Protein AF-A0A9W9T8D0-F1 (afdb_monomer_lite)

Organism: NCBI:txid70096

Sequence (308 aa):
MTFNLFRVLGDVSHLASICVLIWAMHRNKSAEGVSLLTQLLYGVVFIFRYLDLLEWRSWDIKHGGFGALWNLSFKFFYLTSSFYLVFIMMKIYPRTRERERAWKFGIYSVIGSLVMAPLMMTITKDWPTHWFLEICWAFSIILESVCVLPQLLLLRQTTVPTVIDSYYLLTLGSYRAFYILNWLVRGFGSEHFWDPIAFIFGIVQTAFYLDFAWVYYSRQRVKLRNGGVVDSEDFSKSWLVNRVVNFRARRTSADEEQNLRDDEEGVDGRPSNNRWGPRGISIAADDTLDHQDQHHDADELESDREAR

InterPro domains:
  IPR000133 ER lumen protein retaining receptor [PF00810] (30-186)
  IPR000133 ER lumen protein retaining receptor [PR00660] (6-25)
  IPR000133 ER lumen protein retaining receptor [PR00660] (137-157)
  IPR000133 ER lumen protein retaining receptor [PR00660] (159-173)
  IPR000133 ER lumen protein retaining receptor [PR00660] (173-191)
  IPR000133 ER lumen protein retaining receptor [PR00660] (202-217)
  IPR000133 ER lumen protein retaining receptor [PTHR10585] (4-224)

Foldseek 3Di:
DDDDPLLVLLLVLLLVLLVLLVVLCVVVVAQFLPALLLLVLLLLLLCLQVPCVVPPVLVCCVVCPPNSVVVVVSSVSSNVSSVVVNCCCVPRHPDDPQDPVLVVQSVCLLVVLLVVLVVVCVVQHDCDPPNVSSSSNLSSLSSLLSSCVSSLVSLLVDLDDGSDDPSSLVSNLSSLVSVVVVQVCCCVHPNVDDDPSNVVSSVSSNLVSVLVVVSVVVSVVQPDPDPDGDDDPVSCPSPVVCCVVVVVVVVVVVVVVVVVVVVVVVDDDDDDDDDDDPDDDDDPPDPDPDDDDDDDDDDDDDDDDDDD

pLDDT: mean 74.81, std 20.25, range [33.09, 96.88]

Radius of gyration: 30.92 Å; chains: 1; bounding box: 85×63×112 Å

Secondary structure (DSSP, 8-state):
----HHHHHHHHHHHHHHHHHHHHHHHHT--TTS-HHHHHHHHHHHHHHTGGGGSGGGG-HHHHHHHHHHHHHHHHHHHHHHHHHHHIIIIIS------HHHHHHHHHHHHHHHHHHHHHHHHHS---TTHHHHHHHHHHHHHHHHTTHHHHHHHHH--SPPS--HHHHHHHHHHHHHHHHHHHHHHHSTT----HHHHHHHHHHHHHHHHHHHHHHHHHTT--TT--PPPGGGGG--HHHHHHHHHHHHHHHHHHHHHHHHHHTTS----------SS-------S--SS-----------------

Structure (mmCIF, N/CA/C/O backbone):
data_AF-A0A9W9T8D0-F1
#
_entry.id   AF-A0A9W9T8D0-F1
#
loop_
_atom_site.group_PDB
_atom_site.id
_atom_site.type_symbol
_atom_site.label_atom_id
_atom_site.label_alt_id
_atom_site.label_comp_id
_atom_site.label_asym_id
_atom_site.label_entity_id
_atom_site.label_seq_id
_atom_site.pdbx_PDB_ins_code
_atom_site.Cartn_x
_atom_site.Cartn_y
_atom_site.Cartn_z
_atom_site.occupancy
_atom_site.B_iso_or_equiv
_atom_site.auth_seq_id
_atom_site.auth_comp_id
_atom_site.auth_asym_id
_atom_site.auth_atom_id
_atom_site.pdbx_PDB_model_num
ATOM 1 N N . MET A 1 1 ? 13.497 5.031 -17.019 1.00 49.50 1 MET A N 1
ATOM 2 C CA . MET A 1 1 ? 12.020 5.001 -16.938 1.00 49.50 1 MET A CA 1
ATOM 3 C C . MET A 1 1 ? 11.513 6.414 -17.104 1.00 49.50 1 MET A C 1
ATOM 5 O O . MET A 1 1 ? 11.922 7.279 -16.337 1.00 49.50 1 MET A O 1
ATOM 9 N N . THR A 1 2 ? 10.671 6.642 -18.100 1.00 59.47 2 THR A N 1
ATOM 10 C CA . THR A 1 2 ? 10.050 7.942 -18.354 1.00 59.47 2 THR A CA 1
ATOM 11 C C . THR A 1 2 ? 9.033 8.229 -17.245 1.00 59.47 2 THR A C 1
ATOM 13 O O . THR A 1 2 ? 8.253 7.350 -16.871 1.00 59.47 2 THR A O 1
ATOM 16 N N . PHE A 1 3 ? 9.074 9.418 -16.642 1.00 69.69 3 PHE A N 1
ATOM 17 C CA . PHE A 1 3 ? 8.079 9.805 -15.643 1.00 69.69 3 PHE A CA 1
ATOM 18 C C . PHE A 1 3 ? 6.748 10.075 -16.330 1.00 69.69 3 PHE A C 1
ATOM 20 O O . PHE A 1 3 ? 6.613 11.041 -17.075 1.00 69.69 3 PHE A O 1
ATOM 27 N N . ASN A 1 4 ? 5.755 9.243 -16.034 1.00 82.12 4 ASN A N 1
ATOM 28 C CA . ASN A 1 4 ? 4.383 9.502 -16.441 1.00 82.12 4 ASN A CA 1
ATOM 29 C C . ASN A 1 4 ? 3.687 10.330 -15.363 1.00 82.12 4 ASN A C 1
ATOM 31 O O . ASN A 1 4 ? 3.811 10.030 -14.173 1.00 82.12 4 ASN A O 1
ATOM 35 N N . LEU A 1 5 ? 2.897 11.321 -15.778 1.00 88.19 5 LEU A N 1
ATOM 36 C CA . LEU A 1 5 ? 2.109 12.157 -14.866 1.00 88.19 5 LEU A CA 1
ATOM 37 C C . LEU A 1 5 ? 1.263 11.307 -13.904 1.00 88.19 5 LEU A C 1
ATOM 39 O O . LEU A 1 5 ? 1.251 11.549 -12.701 1.00 88.19 5 LEU A O 1
ATOM 43 N N . PHE A 1 6 ? 0.623 10.256 -14.423 1.00 89.19 6 PHE A N 1
ATOM 44 C CA . PHE A 1 6 ? -0.191 9.335 -13.630 1.00 89.19 6 PHE A CA 1
ATOM 45 C C . PHE A 1 6 ? 0.616 8.581 -12.570 1.00 89.19 6 PHE A C 1
ATOM 47 O O . PHE A 1 6 ? 0.126 8.373 -11.466 1.00 89.19 6 PHE A O 1
ATOM 54 N N . ARG A 1 7 ? 1.874 8.222 -12.852 1.00 87.31 7 ARG A N 1
ATOM 55 C CA . ARG A 1 7 ? 2.744 7.602 -11.845 1.00 87.31 7 ARG A CA 1
ATOM 56 C C . ARG A 1 7 ? 3.028 8.574 -10.703 1.00 87.31 7 ARG A C 1
ATOM 58 O O . ARG A 1 7 ? 2.869 8.202 -9.549 1.00 87.31 7 ARG A O 1
ATOM 65 N N . VAL A 1 8 ? 3.390 9.816 -11.025 1.00 90.38 8 VAL A N 1
ATOM 66 C CA . VAL A 1 8 ? 3.684 10.848 -10.018 1.00 90.38 8 VAL A CA 1
ATOM 67 C C . VAL A 1 8 ? 2.455 11.124 -9.149 1.00 90.38 8 VAL A C 1
ATOM 69 O O . VAL A 1 8 ? 2.555 11.124 -7.924 1.00 90.38 8 VAL A O 1
ATOM 72 N N . LEU A 1 9 ? 1.282 11.297 -9.765 1.00 92.50 9 LEU A N 1
ATOM 73 C CA . LEU A 1 9 ? 0.027 11.502 -9.038 1.00 92.50 9 LEU A CA 1
ATOM 74 C C . LEU A 1 9 ? -0.342 10.294 -8.171 1.00 92.50 9 LEU A C 1
ATOM 76 O O . LEU A 1 9 ? -0.802 10.470 -7.043 1.00 92.50 9 LEU A O 1
ATOM 80 N N . GLY A 1 10 ? -0.111 9.078 -8.669 1.00 91.81 10 GLY A N 1
ATOM 81 C CA . GLY A 1 10 ? -0.302 7.844 -7.914 1.00 91.81 10 GLY A CA 1
ATOM 82 C C . GLY A 1 10 ? 0.601 7.766 -6.683 1.00 91.81 10 GLY A C 1
ATOM 83 O O . GLY A 1 10 ? 0.105 7.517 -5.585 1.00 91.81 10 GLY A O 1
ATOM 84 N N . ASP A 1 11 ? 1.897 8.038 -6.850 1.00 91.44 11 ASP A N 1
ATOM 85 C CA . ASP A 1 11 ? 2.895 8.027 -5.772 1.00 91.44 11 ASP A CA 1
ATOM 86 C C . ASP A 1 11 ? 2.552 9.044 -4.680 1.00 91.44 11 ASP A C 1
ATOM 88 O O . ASP A 1 11 ? 2.508 8.709 -3.496 1.00 91.44 11 ASP A O 1
ATOM 92 N N . VAL A 1 12 ? 2.243 10.281 -5.076 1.00 94.38 12 VAL A N 1
ATOM 93 C CA . VAL A 1 12 ? 1.877 11.353 -4.142 1.00 94.38 12 VAL A CA 1
ATOM 94 C C . VAL A 1 12 ? 0.560 11.042 -3.431 1.00 94.38 12 VAL A C 1
ATOM 96 O O . VAL A 1 12 ? 0.457 11.265 -2.227 1.00 94.38 12 VAL A O 1
ATOM 99 N N . SER A 1 13 ? -0.433 10.481 -4.130 1.00 94.19 13 SER A N 1
ATOM 100 C CA . SER A 1 13 ? -1.713 10.092 -3.519 1.00 94.19 13 SER A CA 1
ATOM 101 C C . SER A 1 13 ? -1.538 8.976 -2.490 1.00 94.19 13 SER A C 1
ATOM 103 O O . SER A 1 13 ? -2.160 9.006 -1.427 1.00 94.19 13 SER A O 1
ATOM 105 N N . HIS A 1 14 ? -0.660 8.010 -2.768 1.00 93.69 14 HIS A N 1
ATOM 106 C CA . HIS A 1 14 ? -0.382 6.923 -1.837 1.00 93.69 14 HIS A CA 1
ATOM 107 C C . HIS A 1 14 ? 0.348 7.441 -0.590 1.00 93.69 14 HIS A C 1
ATOM 109 O O . HIS A 1 14 ? -0.089 7.165 0.529 1.00 93.69 14 HIS A O 1
ATOM 115 N N . LEU A 1 15 ? 1.372 8.280 -0.763 1.00 95.12 15 LEU A N 1
ATOM 116 C CA . LEU A 1 15 ? 2.038 8.973 0.343 1.00 95.12 15 LEU A CA 1
ATOM 117 C C . LEU A 1 15 ? 1.044 9.793 1.173 1.00 95.12 15 LEU A C 1
ATOM 119 O O . LEU A 1 15 ? 1.038 9.698 2.401 1.00 95.12 15 LEU A O 1
ATOM 123 N N . ALA A 1 16 ? 0.163 10.549 0.515 1.00 94.75 16 ALA A N 1
ATOM 124 C CA . ALA A 1 16 ? -0.859 11.343 1.184 1.00 94.75 16 ALA A CA 1
ATOM 125 C C . ALA A 1 16 ? -1.790 10.469 2.034 1.00 94.75 16 ALA A C 1
ATOM 127 O O . ALA A 1 16 ? -2.075 10.836 3.171 1.00 94.75 16 ALA A O 1
ATOM 128 N N . SER A 1 17 ? -2.198 9.294 1.543 1.00 93.94 17 SER A N 1
ATOM 129 C CA . SER A 1 17 ? -3.047 8.378 2.317 1.00 93.94 17 SER A CA 1
ATOM 130 C C . SER A 1 17 ? -2.382 7.926 3.624 1.00 93.94 17 SER A C 1
ATOM 132 O O . SER A 1 17 ? -3.020 7.912 4.676 1.00 93.94 17 SER A O 1
ATOM 134 N N . ILE A 1 18 ? -1.076 7.652 3.603 1.00 94.50 18 ILE A N 1
ATOM 135 C CA . ILE A 1 18 ? -0.315 7.271 4.800 1.00 94.50 18 ILE A CA 1
ATOM 136 C C . ILE A 1 18 ? -0.206 8.452 5.770 1.00 94.50 18 ILE A C 1
ATOM 138 O O . ILE A 1 18 ? -0.447 8.294 6.968 1.00 94.50 18 ILE A O 1
ATOM 142 N N . CYS A 1 19 ? 0.094 9.648 5.261 1.00 95.38 19 CYS A N 1
ATOM 143 C CA . CYS A 1 19 ? 0.144 10.867 6.068 1.00 95.38 19 CYS A CA 1
ATOM 144 C C . CYS A 1 19 ? -1.200 11.166 6.744 1.00 95.38 19 CYS A C 1
ATOM 146 O O . CYS A 1 19 ? -1.228 11.457 7.940 1.00 95.38 19 CYS A O 1
ATOM 148 N N . VAL A 1 20 ? -2.310 11.062 6.004 1.00 94.69 20 VAL A N 1
ATOM 149 C CA . VAL A 1 20 ? -3.667 11.271 6.530 1.00 94.69 20 VAL A CA 1
ATOM 150 C C . VAL A 1 20 ? -3.978 10.254 7.622 1.00 94.69 20 VAL A C 1
ATOM 152 O O . VAL A 1 20 ? -4.464 10.642 8.680 1.00 94.69 20 VAL A O 1
ATOM 155 N N . LEU A 1 21 ? -3.633 8.979 7.426 1.00 93.06 21 LEU A N 1
ATOM 156 C CA . LEU A 1 21 ? -3.854 7.938 8.430 1.00 93.06 21 LEU A CA 1
ATOM 157 C C . LEU A 1 21 ? -3.073 8.206 9.727 1.00 93.06 21 LEU A C 1
ATOM 159 O O . LEU A 1 21 ? -3.636 8.129 10.822 1.00 93.06 21 LEU A O 1
ATOM 163 N N . ILE A 1 22 ? -1.788 8.557 9.615 1.00 94.44 22 ILE A N 1
ATOM 164 C CA . ILE A 1 22 ? -0.943 8.916 10.765 1.00 94.44 22 ILE A CA 1
ATOM 165 C C . ILE A 1 22 ? -1.525 10.130 11.495 1.00 94.44 22 ILE A C 1
ATOM 167 O O . ILE A 1 22 ? -1.673 10.119 12.721 1.00 94.44 22 ILE A O 1
ATOM 171 N N . TRP A 1 23 ? -1.870 11.176 10.746 1.00 94.38 23 TRP A N 1
ATOM 172 C CA . TRP A 1 23 ? -2.450 12.392 11.298 1.00 94.38 23 TRP A CA 1
ATOM 173 C C . TRP A 1 23 ? -3.788 12.118 11.993 1.00 94.38 23 TRP A C 1
ATOM 175 O O . TRP A 1 23 ? -3.999 12.597 13.106 1.00 94.38 23 TRP A O 1
ATOM 185 N N . ALA A 1 24 ? -4.658 11.302 11.395 1.00 90.75 24 ALA A N 1
ATOM 186 C CA . ALA A 1 24 ? -5.948 10.932 11.963 1.00 90.75 24 ALA A CA 1
ATOM 187 C C . ALA A 1 24 ? -5.784 10.186 13.294 1.00 90.75 24 ALA A C 1
ATOM 189 O O . ALA A 1 24 ? -6.495 10.491 14.253 1.00 90.75 24 ALA A O 1
ATOM 190 N N . MET A 1 25 ? -4.816 9.271 13.404 1.00 92.12 25 MET A N 1
ATOM 191 C CA . MET A 1 25 ? -4.529 8.586 14.671 1.00 92.12 25 MET A CA 1
ATOM 192 C C . MET A 1 25 ? -4.019 9.538 15.753 1.00 92.12 25 MET A C 1
ATOM 194 O O . MET A 1 25 ? -4.475 9.479 16.895 1.00 92.12 25 MET A O 1
ATOM 198 N N . HIS A 1 26 ? -3.122 10.464 15.407 1.00 93.56 26 HIS A N 1
ATOM 199 C CA . HIS A 1 26 ? -2.620 11.452 16.368 1.00 93.56 26 HIS A CA 1
ATOM 200 C C . HIS A 1 26 ? -3.665 12.473 16.792 1.00 93.56 26 HIS A C 1
ATOM 202 O O . HIS A 1 26 ? -3.682 12.867 17.960 1.00 93.56 26 HIS A O 1
ATOM 208 N N . ARG A 1 27 ? -4.531 12.893 15.868 1.00 92.06 27 ARG A N 1
ATOM 209 C CA . ARG A 1 27 ? -5.613 13.840 16.142 1.00 92.06 27 ARG A CA 1
ATOM 210 C C . ARG A 1 27 ? -6.689 13.221 17.027 1.00 92.06 27 ARG A C 1
ATOM 212 O O . ARG A 1 27 ? -7.143 13.876 17.956 1.00 92.06 27 ARG A O 1
ATOM 219 N N . ASN A 1 28 ? -7.060 11.970 16.765 1.00 88.06 28 ASN A N 1
ATOM 220 C CA . ASN A 1 28 ? -8.080 11.258 17.537 1.00 88.06 28 ASN A CA 1
ATOM 221 C C . ASN A 1 28 ? -7.525 10.570 18.795 1.00 88.06 28 ASN A C 1
ATOM 223 O O . ASN A 1 28 ? -8.305 10.019 19.567 1.00 88.06 28 ASN A O 1
ATOM 227 N N . LYS A 1 29 ? -6.196 10.572 18.994 1.00 89.62 29 LYS A N 1
ATOM 228 C CA . LYS A 1 29 ? -5.501 9.872 20.092 1.00 89.62 29 LYS A CA 1
ATOM 229 C C . LYS A 1 29 ? -5.927 8.404 20.227 1.00 89.62 29 LYS A C 1
ATOM 231 O O . LYS A 1 29 ? -6.037 7.872 21.328 1.00 89.62 29 LYS A O 1
ATOM 236 N N . SER A 1 30 ? -6.201 7.760 19.095 1.00 85.88 30 SER A N 1
ATOM 237 C CA . SER A 1 30 ? -6.739 6.405 19.036 1.00 85.88 30 SER A CA 1
ATOM 238 C C . SER A 1 30 ? -6.354 5.735 17.722 1.00 85.88 30 SER A C 1
ATOM 240 O O . SER A 1 30 ? -6.308 6.383 16.677 1.00 85.88 30 SER A O 1
ATOM 242 N N . ALA A 1 31 ? -6.114 4.427 17.780 1.00 87.00 31 ALA A N 1
ATOM 243 C CA . ALA A 1 31 ? -5.958 3.553 16.617 1.00 87.00 31 ALA A CA 1
ATOM 244 C C . ALA A 1 31 ? -7.221 2.701 16.356 1.00 87.00 31 ALA A C 1
ATOM 246 O O . ALA A 1 31 ? -7.186 1.711 15.627 1.00 87.00 31 ALA A O 1
ATOM 247 N N . GLU A 1 32 ? -8.352 3.050 16.977 1.00 84.69 32 GLU A N 1
ATOM 248 C CA . GLU A 1 32 ? -9.593 2.285 16.872 1.00 84.69 32 GLU A CA 1
ATOM 249 C C . GLU A 1 32 ? -10.134 2.242 15.437 1.00 84.69 32 GLU A C 1
ATOM 251 O O . GLU A 1 32 ? -10.248 3.255 14.741 1.00 84.69 32 GLU A O 1
ATOM 256 N N . GLY A 1 33 ? -10.483 1.038 14.986 1.00 81.94 33 GLY A N 1
ATOM 257 C CA . GLY A 1 33 ? -10.954 0.822 13.623 1.00 81.94 33 GLY A CA 1
ATOM 258 C C . GLY A 1 33 ? -9.850 0.615 12.585 1.00 81.94 33 GLY A C 1
ATOM 259 O O . GLY A 1 33 ? -10.178 0.378 11.425 1.00 81.94 33 GLY A O 1
ATOM 260 N N . VAL A 1 34 ? -8.571 0.667 12.972 1.00 88.94 34 VAL A N 1
ATOM 261 C CA . VAL A 1 34 ? -7.431 0.304 12.117 1.00 88.94 34 VAL A CA 1
ATOM 262 C C . VAL A 1 34 ? -6.885 -1.047 12.576 1.00 88.94 34 VAL A C 1
ATOM 264 O O . VAL A 1 34 ? -6.609 -1.246 13.756 1.00 88.94 34 VAL A O 1
ATOM 267 N N . SER A 1 35 ? -6.737 -1.988 11.649 1.00 90.44 35 SER A N 1
ATOM 268 C CA . SER A 1 35 ? -6.228 -3.328 11.925 1.00 90.44 35 SER A CA 1
ATOM 269 C C . SER A 1 35 ? -4.712 -3.308 12.047 1.00 90.44 35 SER A C 1
ATOM 271 O O . SER A 1 35 ? -4.007 -2.955 11.098 1.00 90.44 35 SER A O 1
ATOM 273 N N . LEU A 1 36 ? -4.209 -3.744 13.204 1.00 91.44 36 LEU A N 1
ATOM 274 C CA . LEU A 1 36 ? -2.771 -3.871 13.448 1.00 91.44 36 LEU A CA 1
ATOM 275 C C . LEU A 1 36 ? -2.166 -4.905 12.500 1.00 91.44 36 LEU A C 1
ATOM 277 O O . LEU A 1 36 ? -1.091 -4.685 11.949 1.00 91.44 36 LEU A O 1
ATOM 281 N N . LEU A 1 37 ? -2.885 -6.005 12.267 1.00 91.44 37 LEU A N 1
ATOM 282 C CA . LEU A 1 37 ? -2.421 -7.070 11.387 1.00 91.44 37 LEU A CA 1
ATOM 283 C C . LEU A 1 37 ? -2.235 -6.573 9.950 1.00 91.44 37 LEU A C 1
ATOM 285 O O . LEU A 1 37 ? -1.240 -6.900 9.316 1.00 91.44 37 LEU A O 1
ATOM 289 N N . THR A 1 38 ? -3.142 -5.726 9.460 1.00 92.44 38 THR A N 1
ATOM 290 C CA . THR A 1 38 ? -2.999 -5.109 8.131 1.00 92.44 38 THR A CA 1
ATOM 291 C C . THR A 1 38 ? -1.746 -4.236 8.051 1.00 92.44 38 THR A C 1
ATOM 293 O O . THR A 1 38 ? -0.997 -4.336 7.083 1.00 92.44 38 THR A O 1
ATOM 296 N N . GLN A 1 39 ? -1.470 -3.426 9.080 1.00 94.62 39 GLN A N 1
ATOM 297 C CA . GLN A 1 39 ? -0.262 -2.589 9.117 1.00 94.62 39 GLN A CA 1
ATOM 298 C C . GLN A 1 39 ? 1.026 -3.419 9.207 1.00 94.62 39 GLN A C 1
ATOM 300 O O . GLN A 1 39 ? 2.011 -3.092 8.548 1.00 94.62 39 GLN A O 1
ATOM 305 N N . LEU A 1 40 ? 1.014 -4.527 9.955 1.00 94.69 40 LEU A N 1
ATOM 306 C CA . LEU A 1 40 ? 2.131 -5.475 9.992 1.00 94.69 40 LEU A CA 1
ATOM 307 C C . LEU A 1 40 ? 2.380 -6.110 8.618 1.00 94.69 40 LEU A C 1
ATOM 309 O O . LEU A 1 40 ? 3.525 -6.162 8.172 1.00 94.69 40 LEU A O 1
ATOM 313 N N . LEU A 1 41 ? 1.324 -6.547 7.924 1.00 95.25 41 LEU A N 1
ATOM 314 C CA . LEU A 1 41 ? 1.439 -7.123 6.583 1.00 95.25 41 LEU A CA 1
ATOM 315 C C . LEU A 1 41 ? 1.970 -6.102 5.566 1.00 95.25 41 LEU A C 1
ATOM 317 O O . LEU A 1 41 ? 2.854 -6.443 4.783 1.00 95.25 41 LEU A O 1
ATOM 321 N N . TYR A 1 42 ? 1.508 -4.846 5.603 1.00 95.31 42 TYR A N 1
ATOM 322 C CA . TYR A 1 42 ? 2.091 -3.778 4.778 1.00 95.31 42 TYR A CA 1
ATOM 323 C C . TYR A 1 42 ? 3.567 -3.518 5.112 1.00 95.31 42 TYR A C 1
ATOM 325 O O . TYR A 1 42 ? 4.363 -3.318 4.196 1.00 95.31 42 TYR A O 1
ATOM 333 N N . GLY A 1 43 ? 3.960 -3.606 6.386 1.00 96.06 43 GLY A N 1
ATOM 334 C CA . GLY A 1 43 ? 5.367 -3.548 6.789 1.00 96.06 43 GLY A CA 1
ATOM 335 C C . GLY A 1 43 ? 6.204 -4.647 6.144 1.00 96.06 43 GLY A C 1
ATOM 336 O O . GLY A 1 43 ? 7.242 -4.360 5.551 1.00 96.06 43 GLY A O 1
ATOM 337 N N . VAL A 1 44 ? 5.716 -5.890 6.167 1.00 96.31 44 VAL A N 1
ATOM 338 C CA . VAL A 1 44 ? 6.360 -7.016 5.471 1.00 96.31 44 VAL A CA 1
ATOM 339 C C . VAL A 1 44 ? 6.451 -6.746 3.968 1.00 96.31 44 VAL A C 1
ATOM 341 O O . VAL A 1 44 ? 7.524 -6.903 3.390 1.00 96.31 44 VAL A O 1
ATOM 344 N N . VAL A 1 45 ? 5.373 -6.276 3.331 1.00 96.75 45 VAL A N 1
ATOM 345 C CA . VAL A 1 45 ? 5.388 -5.914 1.904 1.00 96.75 45 VAL A CA 1
ATOM 346 C C . VAL A 1 45 ? 6.497 -4.913 1.597 1.00 96.75 45 VAL A C 1
ATOM 348 O O . VAL A 1 45 ? 7.279 -5.156 0.682 1.00 96.75 45 VAL A O 1
ATOM 351 N N . PHE A 1 46 ? 6.593 -3.806 2.338 1.00 95.50 46 PHE A N 1
ATOM 352 C CA . PHE A 1 46 ? 7.592 -2.774 2.059 1.00 95.50 46 PHE A CA 1
ATOM 353 C C . PHE A 1 46 ? 9.023 -3.248 2.316 1.00 95.50 46 PHE A C 1
ATOM 355 O O . PHE A 1 46 ? 9.909 -2.894 1.541 1.00 95.50 46 PHE A O 1
ATOM 362 N N . ILE A 1 47 ? 9.249 -4.088 3.332 1.00 95.75 47 ILE A N 1
ATOM 363 C CA . ILE A 1 47 ? 10.558 -4.712 3.569 1.00 95.75 47 ILE A CA 1
ATOM 364 C C . ILE A 1 47 ? 10.981 -5.515 2.338 1.00 95.75 47 ILE A C 1
ATOM 366 O O . ILE A 1 47 ? 12.037 -5.245 1.776 1.00 95.75 47 ILE A O 1
ATOM 370 N N . PHE A 1 48 ? 10.146 -6.457 1.885 1.00 95.31 48 PHE A N 1
ATOM 371 C CA . PHE A 1 48 ? 10.488 -7.340 0.766 1.00 95.31 48 PHE A CA 1
ATOM 372 C C . PHE A 1 48 ? 10.531 -6.616 -0.582 1.00 95.31 48 PHE A C 1
ATOM 374 O O . PHE A 1 48 ? 11.346 -6.953 -1.438 1.00 95.31 48 PHE A O 1
ATOM 381 N N . ARG A 1 49 ? 9.691 -5.595 -0.769 1.00 95.19 49 ARG A N 1
ATOM 382 C CA . ARG A 1 49 ? 9.650 -4.799 -1.999 1.00 95.19 49 ARG A CA 1
ATOM 383 C C . ARG A 1 49 ? 10.888 -3.947 -2.202 1.00 95.19 49 ARG A C 1
ATOM 385 O O . ARG A 1 49 ? 11.281 -3.717 -3.341 1.00 95.19 49 ARG A O 1
ATOM 392 N N . TYR A 1 50 ? 11.449 -3.438 -1.111 1.00 93.38 50 TYR A N 1
ATOM 393 C CA . TYR A 1 50 ? 12.559 -2.494 -1.146 1.00 93.38 50 TYR A CA 1
ATOM 394 C C . TYR A 1 50 ? 13.877 -3.127 -0.694 1.00 93.38 50 TYR A C 1
ATOM 396 O O . TYR A 1 50 ? 14.805 -2.402 -0.351 1.00 93.38 50 TYR A O 1
ATOM 404 N N . LEU A 1 51 ? 13.999 -4.463 -0.734 1.00 91.12 51 LEU A N 1
ATOM 405 C CA . LEU A 1 51 ? 15.285 -5.153 -0.545 1.00 91.12 51 LEU A CA 1
ATOM 406 C C . LEU A 1 51 ? 16.324 -4.741 -1.590 1.00 91.12 51 LEU A C 1
ATOM 408 O O . LEU A 1 51 ? 17.519 -4.809 -1.322 1.00 91.12 51 LEU A O 1
ATOM 412 N N . ASP A 1 52 ? 15.882 -4.253 -2.749 1.00 87.38 52 ASP A N 1
ATOM 413 C CA . ASP A 1 52 ? 16.757 -3.665 -3.759 1.00 87.38 52 ASP A CA 1
ATOM 414 C C . ASP A 1 52 ? 17.497 -2.412 -3.253 1.00 87.38 52 ASP A C 1
ATOM 416 O O . ASP A 1 52 ? 18.529 -2.054 -3.815 1.00 87.38 52 ASP A O 1
ATOM 420 N N . LEU A 1 53 ? 17.059 -1.776 -2.155 1.00 87.88 53 LEU A N 1
ATOM 421 C CA . LEU A 1 53 ? 17.843 -0.756 -1.446 1.00 87.88 53 LEU A CA 1
ATOM 422 C C . LEU A 1 53 ? 19.165 -1.300 -0.897 1.00 87.88 53 LEU A C 1
ATOM 424 O O . LEU A 1 53 ? 20.046 -0.513 -0.589 1.00 87.88 53 LEU A O 1
ATOM 428 N N . LEU A 1 54 ? 19.334 -2.609 -0.737 1.00 85.81 54 LEU A N 1
ATOM 429 C CA . LEU A 1 54 ? 20.617 -3.176 -0.316 1.00 85.81 54 LEU A CA 1
ATOM 430 C C . LEU A 1 54 ? 21.617 -3.243 -1.478 1.00 85.81 54 LEU A C 1
ATOM 432 O O . LEU A 1 54 ? 22.819 -3.357 -1.249 1.00 85.81 54 LEU A O 1
ATOM 436 N N . GLU A 1 55 ? 21.147 -3.134 -2.724 1.00 83.00 55 GLU A N 1
ATOM 437 C CA . GLU A 1 55 ? 22.023 -3.070 -3.886 1.00 83.00 55 GLU A CA 1
ATOM 438 C C . GLU A 1 55 ? 22.602 -1.664 -4.051 1.00 83.00 55 GLU A C 1
ATOM 440 O O . GLU 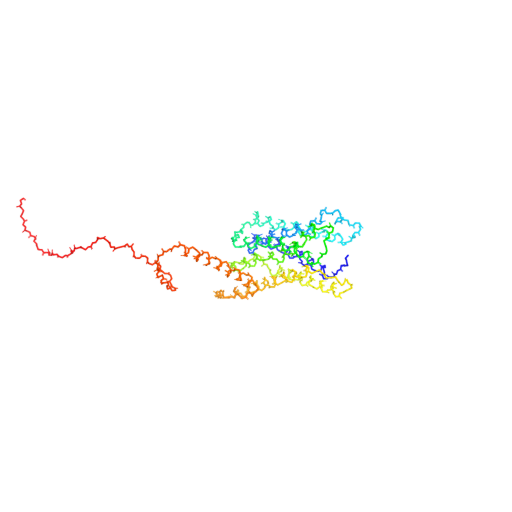A 1 55 ? 21.873 -0.673 -4.117 1.00 83.00 55 GLU A O 1
ATOM 445 N N . TRP A 1 56 ? 23.924 -1.581 -4.226 1.00 76.81 56 TRP A N 1
ATOM 446 C CA . TRP A 1 56 ? 24.636 -0.323 -4.484 1.00 76.81 56 TRP A CA 1
ATOM 447 C C . TRP A 1 56 ? 24.014 0.497 -5.629 1.00 76.81 56 TRP A C 1
ATOM 449 O O . TRP A 1 56 ? 23.918 1.720 -5.546 1.00 76.81 56 TRP A O 1
ATOM 459 N N . ARG A 1 57 ? 23.511 -0.180 -6.672 1.00 74.00 57 ARG A N 1
ATOM 460 C CA . ARG A 1 57 ? 22.881 0.448 -7.845 1.00 74.00 57 ARG A CA 1
ATOM 461 C C . ARG A 1 57 ? 21.656 1.300 -7.495 1.00 74.00 57 ARG A C 1
ATOM 463 O O . ARG A 1 57 ? 21.396 2.288 -8.174 1.00 74.00 57 ARG A O 1
ATOM 470 N N . SER A 1 58 ? 20.921 0.961 -6.438 1.00 76.31 58 SER A N 1
ATOM 471 C CA . SER A 1 58 ? 19.737 1.722 -6.017 1.00 76.31 58 SER A CA 1
ATOM 472 C C . SER A 1 58 ? 20.070 3.106 -5.455 1.00 76.31 58 SER A C 1
ATOM 474 O O . SER A 1 58 ? 19.199 3.974 -5.421 1.00 76.31 58 SER A O 1
ATOM 476 N N . TRP A 1 59 ? 21.321 3.329 -5.046 1.00 79.56 59 TRP A N 1
ATOM 477 C CA . TRP A 1 59 ? 21.809 4.588 -4.473 1.00 79.56 59 TRP A CA 1
ATOM 478 C C . TRP A 1 59 ? 22.526 5.474 -5.487 1.00 79.56 59 TRP A C 1
ATOM 480 O O . TRP A 1 59 ? 23.007 6.556 -5.143 1.00 79.56 59 TRP A O 1
ATOM 490 N N . ASP A 1 60 ? 22.607 5.033 -6.740 1.00 79.62 60 ASP A N 1
ATOM 491 C CA . ASP A 1 60 ? 23.341 5.733 -7.779 1.00 79.62 60 ASP A CA 1
ATOM 492 C C . ASP A 1 60 ? 22.550 6.926 -8.337 1.00 79.62 60 ASP A C 1
ATOM 494 O O . ASP A 1 60 ? 21.933 6.900 -9.405 1.00 79.62 60 ASP A O 1
ATOM 498 N N . ILE A 1 61 ? 22.578 8.015 -7.572 1.00 79.31 61 ILE A N 1
ATOM 499 C CA . ILE A 1 61 ? 21.952 9.288 -7.935 1.00 79.31 61 ILE A CA 1
ATOM 500 C C . ILE A 1 61 ? 22.701 9.947 -9.104 1.00 79.31 61 ILE A C 1
ATOM 502 O O . ILE A 1 61 ? 22.092 10.669 -9.894 1.00 79.31 61 ILE A O 1
ATOM 506 N N . LYS A 1 62 ? 24.009 9.688 -9.250 1.00 74.62 62 LYS A N 1
ATOM 507 C CA . LYS A 1 62 ? 24.841 10.315 -10.287 1.00 74.62 62 LYS A CA 1
ATOM 508 C C . LYS A 1 62 ? 24.441 9.851 -11.682 1.00 74.62 62 LYS A C 1
ATOM 510 O O . LYS A 1 62 ? 24.339 10.683 -12.578 1.00 74.62 62 LYS A O 1
ATOM 515 N N . HIS A 1 63 ? 24.168 8.559 -11.855 1.00 73.19 63 HIS A N 1
ATOM 516 C CA . HIS A 1 63 ? 23.745 8.012 -13.144 1.00 73.19 63 HIS A CA 1
ATOM 517 C C . HIS A 1 63 ? 22.218 8.011 -13.332 1.00 73.19 63 HIS A C 1
ATOM 519 O O . HIS A 1 63 ? 21.742 8.108 -14.462 1.00 73.19 63 HIS A O 1
ATOM 525 N N . GLY A 1 64 ? 21.433 7.950 -12.250 1.00 73.38 64 GLY A N 1
ATOM 526 C CA . GLY A 1 64 ? 19.966 7.924 -12.313 1.00 73.38 64 GLY A CA 1
ATOM 527 C C . GLY A 1 64 ? 19.264 9.292 -12.305 1.00 73.38 64 GLY A C 1
ATOM 528 O O . GLY A 1 64 ? 18.051 9.359 -12.536 1.00 73.38 64 GLY A O 1
ATOM 529 N N . GLY A 1 65 ? 19.989 10.381 -12.034 1.00 83.94 65 GLY A N 1
ATOM 530 C CA . GLY A 1 65 ? 19.459 11.747 -12.009 1.00 83.94 65 GLY A CA 1
ATOM 531 C C . GLY A 1 65 ? 18.315 11.949 -11.003 1.00 83.94 65 GLY A C 1
ATOM 532 O O . GLY 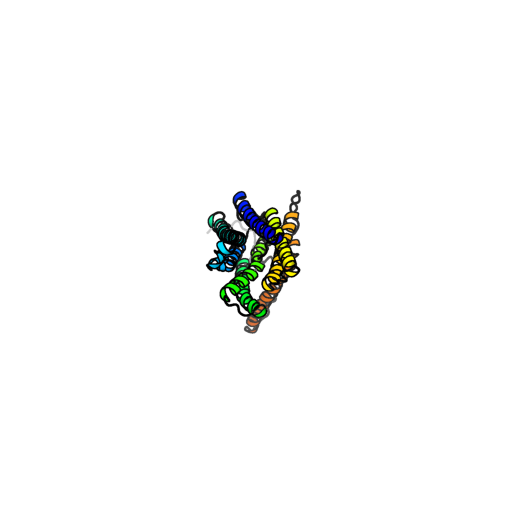A 1 65 ? 18.227 11.272 -9.976 1.00 83.94 65 GLY A O 1
ATOM 533 N N . PHE A 1 66 ? 17.391 12.868 -11.315 1.00 83.06 66 PHE A N 1
ATOM 534 C CA . PHE A 1 66 ? 16.229 13.174 -10.462 1.00 83.06 66 PHE A CA 1
ATOM 535 C C . PHE A 1 66 ? 15.341 11.946 -10.193 1.00 83.06 66 PHE A C 1
ATOM 537 O O . PHE A 1 66 ? 14.724 11.836 -9.134 1.00 83.06 66 PHE A O 1
ATOM 544 N N . GLY A 1 67 ? 15.305 10.987 -11.124 1.00 83.75 67 GLY A N 1
ATOM 545 C CA . GLY A 1 67 ? 14.457 9.810 -10.990 1.00 83.75 67 GLY A CA 1
ATOM 546 C C . GLY A 1 67 ? 14.908 8.820 -9.927 1.00 83.75 67 GLY A C 1
ATOM 547 O O . GLY A 1 67 ? 14.069 8.247 -9.228 1.00 83.75 67 GLY A O 1
ATOM 548 N N . ALA A 1 68 ? 16.219 8.638 -9.774 1.00 84.69 68 ALA A N 1
ATOM 549 C CA . ALA A 1 68 ? 16.765 7.828 -8.692 1.00 84.69 68 ALA A CA 1
ATOM 550 C C . ALA A 1 68 ? 16.477 8.468 -7.330 1.00 84.69 68 ALA A C 1
ATOM 552 O O . ALA A 1 68 ? 15.989 7.778 -6.437 1.00 84.69 68 ALA A O 1
ATOM 553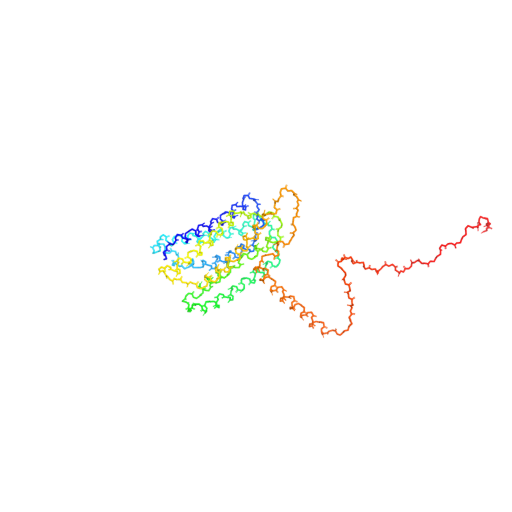 N N . LEU A 1 69 ? 16.676 9.788 -7.202 1.00 87.75 69 LEU A N 1
ATOM 554 C CA . LEU A 1 69 ? 16.386 10.518 -5.966 1.00 87.75 69 LEU A CA 1
ATOM 555 C C . LEU A 1 69 ? 14.909 10.400 -5.568 1.00 87.75 69 LEU A C 1
ATOM 557 O O . LEU A 1 69 ? 14.621 10.050 -4.428 1.00 87.75 69 LEU A O 1
ATOM 561 N N . TRP A 1 70 ? 13.987 10.614 -6.514 1.00 89.50 70 TRP A N 1
ATOM 562 C CA . TRP A 1 70 ? 12.548 10.445 -6.285 1.00 89.50 70 TRP A CA 1
ATOM 563 C C . TRP A 1 70 ? 12.236 9.059 -5.716 1.00 89.50 70 TRP A C 1
ATOM 565 O O . TRP A 1 70 ? 11.693 8.942 -4.620 1.00 89.50 70 TRP A O 1
ATOM 575 N N . ASN A 1 71 ? 12.631 7.991 -6.417 1.00 89.12 71 ASN A N 1
ATOM 576 C CA . ASN A 1 71 ? 12.339 6.630 -5.967 1.00 89.12 71 ASN A CA 1
ATOM 577 C C . ASN A 1 71 ? 12.972 6.332 -4.600 1.00 89.12 71 ASN A C 1
ATOM 579 O O . ASN A 1 71 ? 12.305 5.757 -3.743 1.00 89.12 71 ASN A O 1
ATOM 583 N N . LEU A 1 72 ? 14.221 6.747 -4.376 1.00 91.06 72 LEU A N 1
ATOM 584 C CA . LEU A 1 72 ? 14.923 6.550 -3.109 1.00 91.06 72 LEU A CA 1
ATOM 585 C C . LEU A 1 72 ? 14.165 7.204 -1.943 1.00 91.06 72 LEU A C 1
ATOM 587 O O . LEU A 1 72 ? 13.901 6.547 -0.936 1.00 91.06 72 LEU A O 1
ATOM 591 N N . SER A 1 73 ? 13.747 8.464 -2.098 1.00 92.12 73 SER A N 1
ATOM 592 C CA . SER A 1 73 ? 12.984 9.193 -1.080 1.00 92.12 73 SER A CA 1
ATOM 593 C C . SER A 1 73 ? 11.665 8.501 -0.734 1.00 92.12 73 SER A C 1
ATOM 595 O O . SER A 1 73 ? 11.358 8.330 0.446 1.00 92.12 73 SER A O 1
ATOM 597 N N . PHE A 1 74 ? 10.905 8.050 -1.736 1.00 92.69 74 PHE A N 1
ATOM 598 C CA . PHE A 1 74 ? 9.644 7.342 -1.501 1.00 92.69 74 PHE A CA 1
ATOM 599 C C . PHE A 1 74 ? 9.856 5.994 -0.807 1.00 92.69 74 PHE A C 1
ATOM 601 O O . PHE A 1 74 ? 9.122 5.674 0.125 1.00 92.69 74 PHE A O 1
ATOM 608 N N . LYS A 1 75 ? 10.879 5.221 -1.192 1.00 93.75 75 LYS A N 1
ATOM 609 C CA . LYS A 1 75 ? 11.194 3.946 -0.529 1.00 93.75 75 LYS A CA 1
ATOM 610 C C . LYS A 1 75 ? 11.507 4.142 0.957 1.00 93.75 75 LYS A C 1
ATOM 612 O O . LYS A 1 75 ? 10.944 3.436 1.793 1.00 93.75 75 LYS A O 1
ATOM 617 N N . PHE A 1 76 ? 12.333 5.136 1.297 1.00 94.12 76 PHE A N 1
ATOM 618 C CA . PHE A 1 76 ? 12.608 5.483 2.696 1.00 94.12 76 PHE A CA 1
ATOM 619 C C . PHE A 1 76 ? 11.357 5.930 3.441 1.00 94.12 76 PHE A C 1
ATOM 621 O O . PHE A 1 76 ? 11.120 5.483 4.565 1.00 94.12 76 PHE A O 1
ATOM 628 N N . PHE A 1 77 ? 10.542 6.781 2.820 1.00 95.75 77 PHE A N 1
ATOM 629 C CA . PHE A 1 77 ? 9.291 7.236 3.411 1.00 95.75 77 PHE A CA 1
ATOM 630 C C . PHE A 1 77 ? 8.358 6.062 3.732 1.00 95.75 77 PHE A C 1
ATOM 632 O O . PHE A 1 77 ? 7.895 5.946 4.864 1.00 95.75 77 PHE A O 1
ATOM 639 N N . TYR A 1 78 ? 8.105 5.160 2.781 1.00 95.56 78 TYR A N 1
ATOM 640 C CA . TYR A 1 78 ? 7.204 4.022 2.988 1.00 95.56 78 TYR A CA 1
ATOM 641 C C . TYR A 1 78 ? 7.717 3.063 4.063 1.00 95.56 78 TYR A C 1
ATOM 643 O O . TYR A 1 78 ? 6.948 2.631 4.921 1.00 95.56 78 TYR A O 1
ATOM 651 N N . LEU A 1 79 ? 9.022 2.785 4.074 1.00 95.62 79 LEU A N 1
ATOM 652 C CA . LEU A 1 79 ? 9.618 1.906 5.074 1.00 95.62 79 LEU A CA 1
ATOM 653 C C . LEU A 1 79 ? 9.512 2.512 6.483 1.00 95.62 79 LEU A C 1
ATOM 655 O O . LEU A 1 79 ? 8.990 1.881 7.400 1.00 95.62 79 LEU A O 1
ATOM 659 N N . THR A 1 80 ? 9.948 3.763 6.650 1.00 96.62 80 THR A N 1
ATOM 660 C CA . THR A 1 80 ? 9.922 4.445 7.955 1.00 96.62 80 THR A CA 1
ATOM 661 C C . THR A 1 80 ? 8.503 4.689 8.463 1.00 96.62 80 THR A C 1
ATOM 663 O O . THR A 1 80 ? 8.220 4.415 9.630 1.00 96.62 80 THR A O 1
ATOM 666 N N . SER A 1 81 ? 7.589 5.140 7.602 1.00 96.44 81 SER A N 1
ATOM 667 C CA . SER A 1 81 ? 6.189 5.372 7.972 1.00 96.44 81 SER A CA 1
ATOM 668 C C . SER A 1 81 ? 5.459 4.080 8.338 1.00 96.44 81 SER A C 1
ATOM 670 O O . SER A 1 81 ? 4.681 4.086 9.288 1.00 96.44 81 SER A O 1
ATOM 672 N N . SER A 1 82 ? 5.749 2.956 7.674 1.00 96.00 82 SER A N 1
ATOM 673 C CA . SER A 1 82 ? 5.150 1.666 8.024 1.00 96.00 82 SER A CA 1
ATOM 674 C C . SER A 1 82 ? 5.598 1.170 9.398 1.00 96.00 82 SER A C 1
ATOM 676 O O . SER A 1 82 ? 4.759 0.745 10.194 1.00 96.00 82 SER A O 1
ATOM 678 N N . PHE A 1 83 ? 6.894 1.254 9.714 1.00 95.94 83 PHE A N 1
ATOM 679 C CA . PHE A 1 83 ? 7.376 0.930 11.061 1.00 95.94 83 PHE A CA 1
ATOM 680 C C . PHE A 1 83 ? 6.801 1.883 12.106 1.00 95.94 83 PHE A C 1
ATOM 682 O O . PHE A 1 83 ? 6.423 1.453 13.195 1.00 95.94 83 PHE A O 1
ATOM 689 N N . TYR A 1 84 ? 6.682 3.166 11.765 1.00 96.56 84 TYR A N 1
ATOM 690 C CA . TYR A 1 84 ? 6.084 4.159 12.642 1.00 96.56 84 TYR A CA 1
ATOM 691 C C . TYR A 1 84 ? 4.607 3.866 12.934 1.00 96.56 84 TYR A C 1
ATOM 693 O O . TYR A 1 84 ? 4.213 3.898 14.096 1.00 96.56 84 TYR A O 1
ATOM 701 N N . LEU A 1 85 ? 3.806 3.520 11.919 1.00 94.94 85 LEU A N 1
ATOM 702 C CA . LEU A 1 85 ? 2.402 3.117 12.069 1.00 94.94 85 LEU A CA 1
ATOM 703 C C . LEU A 1 85 ? 2.259 1.938 13.040 1.00 94.94 85 LEU A C 1
ATOM 705 O O . LEU A 1 85 ? 1.476 2.003 13.987 1.00 94.94 85 LEU A O 1
ATOM 709 N N . VAL A 1 86 ? 3.064 0.889 12.857 1.00 94.31 86 VAL A N 1
ATOM 710 C CA . VAL A 1 86 ? 3.080 -0.265 13.768 1.00 94.31 86 VAL A CA 1
ATOM 711 C C . VAL A 1 86 ? 3.489 0.161 15.182 1.00 94.31 86 VAL A C 1
ATOM 713 O O . VAL A 1 86 ? 2.819 -0.195 16.152 1.00 94.31 86 VAL A O 1
ATOM 716 N N . PHE A 1 87 ? 4.536 0.979 15.318 1.00 94.38 87 PHE A N 1
ATOM 717 C CA . PHE A 1 87 ? 5.015 1.474 16.609 1.00 94.38 87 PHE A CA 1
ATOM 718 C C . PHE A 1 87 ? 3.940 2.256 17.375 1.00 94.38 87 PHE A C 1
ATOM 720 O O . PHE A 1 87 ? 3.719 1.993 18.561 1.00 94.38 87 PHE A O 1
ATOM 727 N N . ILE A 1 88 ? 3.240 3.187 16.719 1.00 94.44 88 ILE A N 1
ATOM 728 C CA . ILE A 1 88 ? 2.195 3.970 17.389 1.00 94.44 88 ILE A CA 1
ATOM 729 C C . ILE A 1 88 ? 1.009 3.095 17.801 1.00 94.44 88 ILE A C 1
ATOM 731 O O . ILE A 1 88 ? 0.457 3.317 18.876 1.00 94.44 88 ILE A O 1
ATOM 735 N N . MET A 1 89 ? 0.659 2.072 17.017 1.00 91.38 89 MET A N 1
ATOM 736 C CA . MET A 1 89 ? -0.432 1.149 17.344 1.00 91.38 89 MET A CA 1
ATOM 737 C C . MET A 1 89 ? -0.070 0.165 18.462 1.00 91.38 89 MET A C 1
ATOM 739 O O . MET A 1 89 ? -0.941 -0.213 19.239 1.00 91.38 89 MET A O 1
ATOM 743 N N . MET A 1 90 ? 1.196 -0.247 18.568 1.00 90.56 90 MET A N 1
ATOM 744 C CA . MET A 1 90 ? 1.639 -1.185 19.606 1.00 90.56 90 MET A CA 1
ATOM 745 C C . MET A 1 90 ? 1.973 -0.502 20.934 1.00 90.56 90 MET A C 1
ATOM 747 O O . MET A 1 90 ? 1.745 -1.095 21.985 1.00 90.56 90 MET A O 1
ATOM 751 N N . LYS A 1 91 ? 2.537 0.714 20.908 1.00 91.06 91 LYS A N 1
ATOM 752 C CA . LYS A 1 91 ? 3.093 1.357 22.110 1.00 91.06 91 LYS A CA 1
ATOM 753 C C . LYS A 1 91 ? 2.307 2.570 22.598 1.00 91.06 91 LYS A C 1
ATOM 755 O O . LYS A 1 91 ? 2.178 2.744 23.803 1.00 91.06 91 LYS A O 1
ATOM 760 N N . ILE A 1 92 ? 1.826 3.424 21.692 1.00 89.62 92 ILE A N 1
ATOM 761 C CA . ILE A 1 92 ? 1.201 4.706 22.067 1.00 89.62 92 ILE A CA 1
ATOM 762 C C . ILE A 1 92 ? -0.313 4.558 22.225 1.00 89.62 92 ILE A C 1
ATOM 764 O O . ILE A 1 92 ? -0.876 5.016 23.215 1.00 89.62 92 ILE A O 1
ATOM 768 N N . TYR A 1 93 ? -0.965 3.894 21.270 1.00 88.56 93 TYR A N 1
ATOM 769 C CA . TYR A 1 93 ? -2.413 3.683 21.247 1.00 88.56 93 TYR A CA 1
ATOM 770 C C . TYR A 1 93 ? -2.774 2.180 21.218 1.00 88.56 93 TYR A C 1
ATOM 772 O O . TYR A 1 93 ? -3.485 1.744 20.307 1.00 88.56 93 TYR A O 1
ATOM 780 N N . PRO A 1 94 ? -2.290 1.366 22.182 1.00 78.56 94 PRO A N 1
ATOM 781 C CA . PRO A 1 94 ? -2.550 -0.070 22.215 1.00 78.56 94 PRO A CA 1
ATOM 782 C C . PRO A 1 94 ? -4.027 -0.346 22.500 1.00 78.56 94 PRO A C 1
ATOM 784 O O . PRO A 1 94 ? -4.554 0.021 23.549 1.00 78.56 94 PRO A O 1
ATOM 787 N N . ARG A 1 95 ? -4.720 -1.000 21.564 1.00 63.97 95 ARG A N 1
ATOM 788 C CA . ARG A 1 95 ? -6.133 -1.391 21.750 1.00 63.97 95 ARG A CA 1
ATOM 789 C C . ARG A 1 95 ? -6.561 -2.625 20.950 1.00 63.97 95 ARG A C 1
ATOM 791 O O . ARG A 1 95 ? -7.609 -3.207 21.218 1.00 63.97 95 ARG A O 1
ATOM 798 N N . THR A 1 96 ? -5.778 -3.053 19.967 1.00 61.31 96 THR A N 1
ATOM 799 C CA . THR A 1 96 ? -6.182 -4.066 18.985 1.00 61.31 96 THR A CA 1
ATOM 800 C C . THR A 1 96 ? -5.993 -5.490 19.505 1.00 61.31 96 THR A C 1
ATOM 802 O O . THR A 1 96 ? -4.993 -6.150 19.228 1.00 61.31 96 THR A O 1
ATOM 805 N N . ARG A 1 97 ? -7.003 -6.020 20.210 1.00 63.47 97 ARG A N 1
ATOM 806 C CA . ARG A 1 97 ? -7.161 -7.475 20.340 1.00 63.47 97 ARG A CA 1
ATOM 807 C C . ARG A 1 97 ? -7.759 -8.020 19.044 1.00 63.47 97 ARG A C 1
ATOM 809 O O . ARG A 1 97 ? -8.972 -8.147 18.905 1.00 63.47 97 ARG A O 1
ATOM 816 N N . GLU A 1 98 ? -6.888 -8.273 18.075 1.00 68.81 98 GLU A N 1
ATOM 817 C CA . GLU A 1 98 ? -7.252 -8.900 16.804 1.00 68.81 98 GLU A CA 1
ATOM 818 C C . GLU A 1 98 ? -7.779 -10.320 17.047 1.00 68.81 98 GLU A C 1
ATOM 820 O O . GLU A 1 98 ? -7.232 -11.080 17.849 1.00 68.81 98 GLU A O 1
ATOM 825 N N . ARG A 1 99 ? -8.855 -10.697 16.353 1.00 70.75 99 ARG A N 1
ATOM 826 C CA . ARG A 1 99 ? -9.459 -12.028 16.494 1.00 70.75 99 ARG A CA 1
ATOM 827 C C . ARG A 1 99 ? -8.548 -13.090 15.878 1.00 70.75 99 ARG A C 1
ATOM 829 O O . ARG A 1 99 ? -7.938 -12.860 14.837 1.00 70.75 99 ARG A O 1
ATOM 836 N N . GLU A 1 100 ? -8.553 -14.296 16.440 1.00 78.81 100 GLU A N 1
ATOM 837 C CA . GLU A 1 100 ? -7.787 -15.442 15.922 1.00 78.81 100 GLU A CA 1
ATOM 838 C C . GLU A 1 100 ? -8.033 -15.702 14.422 1.00 78.81 100 GLU A C 1
ATOM 840 O O . GLU A 1 100 ? -7.108 -15.997 13.668 1.00 78.81 100 GLU A O 1
ATOM 845 N N . ARG A 1 101 ? -9.274 -15.505 13.949 1.00 74.06 101 ARG A N 1
ATOM 846 C CA . ARG A 1 101 ? -9.612 -15.621 12.520 1.00 74.06 101 ARG A CA 1
ATOM 847 C C . ARG A 1 101 ? -8.806 -14.655 11.644 1.00 74.06 101 ARG A C 1
ATOM 849 O O . ARG A 1 101 ? -8.347 -15.064 10.585 1.00 74.06 101 ARG A O 1
ATOM 856 N N . ALA A 1 102 ? -8.620 -13.403 12.070 1.00 79.88 102 ALA A N 1
ATOM 857 C CA . ALA A 1 102 ? -7.842 -12.422 11.314 1.00 79.88 102 ALA A CA 1
ATOM 858 C C . ALA A 1 102 ? -6.376 -12.864 11.206 1.00 79.88 102 ALA A C 1
ATOM 860 O O . ALA A 1 102 ? -5.820 -12.845 10.111 1.00 79.88 102 ALA A O 1
ATOM 861 N N . TRP A 1 103 ? -5.795 -13.363 12.302 1.00 84.56 103 TRP A N 1
ATOM 862 C CA . TRP A 1 103 ? -4.446 -13.939 12.320 1.00 84.56 103 TRP A CA 1
ATOM 863 C C . TRP A 1 103 ? -4.293 -15.128 11.373 1.00 84.56 103 TRP A C 1
ATOM 865 O O . TRP A 1 103 ? -3.347 -15.147 10.587 1.00 84.56 103 TRP A O 1
ATOM 875 N N . LYS A 1 104 ? -5.248 -16.069 11.374 1.00 85.31 104 LYS A N 1
ATOM 876 C CA . LYS A 1 104 ? -5.276 -17.182 10.410 1.00 85.31 104 LYS A CA 1
ATOM 877 C C . LYS A 1 104 ? -5.258 -16.662 8.970 1.00 85.31 104 LYS A C 1
ATOM 879 O O . LYS A 1 104 ? -4.420 -17.089 8.184 1.00 85.31 104 LYS A O 1
ATOM 884 N N . PHE A 1 105 ? -6.102 -15.680 8.636 1.00 82.50 105 PHE A N 1
ATOM 885 C CA . PHE A 1 105 ? -6.100 -15.059 7.305 1.00 82.50 105 PHE A CA 1
ATOM 886 C C . PHE A 1 105 ? -4.782 -14.357 6.965 1.00 82.50 105 PHE A C 1
ATOM 888 O O . PHE A 1 105 ? -4.307 -14.498 5.839 1.00 82.50 105 PHE A O 1
ATOM 895 N N . GLY A 1 106 ? -4.175 -13.634 7.908 1.00 86.50 106 GLY A N 1
ATOM 896 C CA . GLY A 1 106 ? -2.876 -12.992 7.704 1.00 86.50 106 GLY A CA 1
ATOM 897 C C . GLY A 1 106 ? -1.772 -14.008 7.415 1.00 86.50 106 GLY A C 1
ATOM 898 O O . GLY A 1 106 ? -1.059 -13.876 6.424 1.00 86.50 106 GLY A O 1
ATOM 899 N N . ILE A 1 107 ? -1.689 -15.075 8.212 1.00 89.88 107 ILE A N 1
ATOM 900 C CA . ILE A 1 107 ? -0.707 -16.153 8.030 1.00 89.88 107 ILE A CA 1
ATOM 901 C C . ILE A 1 107 ? -0.929 -16.870 6.694 1.00 89.88 107 ILE A C 1
ATOM 903 O O . ILE A 1 107 ? 0.016 -17.040 5.927 1.00 89.88 107 ILE A O 1
ATOM 907 N N . TYR A 1 108 ? -2.171 -17.234 6.365 1.00 90.31 108 TYR A N 1
ATOM 908 C CA . TYR A 1 108 ? -2.485 -17.860 5.078 1.00 90.31 108 TYR A CA 1
ATOM 909 C C . TYR A 1 108 ? -2.174 -16.952 3.891 1.00 90.31 108 TYR A C 1
ATOM 911 O O . TYR A 1 108 ? -1.765 -17.449 2.846 1.00 90.31 108 TYR A O 1
ATOM 919 N N . SER A 1 109 ? -2.328 -15.636 4.047 1.00 91.19 109 SER A N 1
ATOM 920 C CA . SER A 1 109 ? -1.958 -14.663 3.017 1.00 91.19 109 SER A CA 1
ATOM 921 C C . SER A 1 109 ? -0.446 -14.641 2.793 1.00 91.19 109 SER A C 1
ATOM 923 O O . SER A 1 109 ? -0.004 -14.666 1.646 1.00 91.19 109 SER A O 1
ATOM 925 N N . VAL A 1 110 ? 0.353 -14.668 3.865 1.00 94.00 110 VAL A N 1
ATOM 926 C CA . VAL A 1 110 ? 1.823 -14.730 3.779 1.00 94.00 110 VAL A CA 1
ATOM 927 C C . VAL A 1 110 ? 2.282 -16.044 3.153 1.00 94.00 110 VAL A C 1
ATOM 929 O O . VAL A 1 110 ? 3.025 -16.018 2.177 1.00 94.00 110 VAL A O 1
ATOM 932 N N . ILE A 1 111 ? 1.805 -17.186 3.657 1.00 93.81 111 ILE A N 1
ATOM 933 C CA . ILE A 1 111 ? 2.172 -18.513 3.134 1.00 93.81 111 ILE A CA 1
ATOM 934 C C . ILE A 1 111 ? 1.737 -18.652 1.673 1.00 93.81 111 ILE A C 1
ATOM 936 O O . ILE A 1 111 ? 2.525 -19.072 0.829 1.00 93.81 111 ILE A O 1
ATOM 940 N N . GLY A 1 112 ? 0.502 -18.255 1.356 1.00 93.06 112 GLY A N 1
ATOM 941 C CA . GLY A 1 112 ? -0.013 -18.273 -0.010 1.00 93.06 112 GLY A CA 1
ATOM 942 C C . GLY A 1 112 ? 0.839 -17.422 -0.946 1.00 93.06 112 GLY A C 1
ATOM 943 O O . GLY A 1 112 ? 1.205 -17.883 -2.021 1.00 93.06 112 GLY A O 1
ATOM 944 N N . SER A 1 113 ? 1.237 -16.223 -0.519 1.00 93.75 113 SER A N 1
ATOM 945 C CA . SER A 1 113 ? 2.107 -15.352 -1.320 1.00 93.75 113 SER A CA 1
ATOM 946 C C . SER A 1 113 ? 3.503 -15.944 -1.509 1.00 93.75 113 SER A C 1
ATOM 948 O O . SER A 1 113 ? 4.059 -15.849 -2.600 1.00 93.75 113 SER A O 1
ATOM 950 N N . LEU A 1 114 ? 4.058 -16.586 -0.475 1.00 93.56 114 LEU A N 1
ATOM 951 C CA . LEU A 1 114 ? 5.384 -17.208 -0.512 1.00 93.56 114 LEU A CA 1
ATOM 952 C C . LEU A 1 114 ? 5.446 -18.365 -1.513 1.00 93.56 114 LEU A C 1
ATOM 954 O O . LEU A 1 114 ? 6.429 -18.496 -2.233 1.00 93.56 114 LEU A O 1
ATOM 958 N N . VAL A 1 115 ? 4.387 -19.176 -1.583 1.00 93.94 115 VAL A N 1
ATOM 959 C CA . VAL A 1 115 ? 4.282 -20.288 -2.540 1.00 93.94 115 VAL A CA 1
ATOM 960 C C . VAL A 1 115 ? 3.958 -19.781 -3.947 1.00 93.94 115 VAL A C 1
ATOM 962 O O . VAL A 1 115 ? 4.525 -20.261 -4.924 1.00 93.94 115 VAL A O 1
ATOM 965 N N . MET A 1 116 ? 3.071 -18.791 -4.075 1.00 92.06 116 MET A N 1
ATOM 966 C CA . MET A 1 116 ? 2.634 -18.282 -5.379 1.00 92.06 116 MET A CA 1
ATOM 967 C C . MET A 1 116 ? 3.705 -17.466 -6.109 1.00 92.06 116 MET A C 1
ATOM 969 O O . MET A 1 116 ? 3.720 -17.468 -7.337 1.00 92.06 116 MET A O 1
ATOM 973 N N . ALA A 1 117 ? 4.599 -16.780 -5.392 1.00 91.88 117 ALA A N 1
ATOM 974 C CA . ALA A 1 117 ? 5.649 -15.953 -5.989 1.00 91.88 117 ALA A CA 1
ATOM 975 C C . ALA A 1 117 ? 6.592 -16.720 -6.940 1.00 91.88 117 ALA A C 1
ATOM 977 O O . ALA A 1 117 ? 6.686 -16.321 -8.103 1.00 91.88 117 ALA A O 1
ATOM 978 N N . PRO A 1 118 ? 7.251 -17.825 -6.528 1.00 90.31 118 PRO A N 1
ATOM 979 C CA . PRO A 1 118 ? 8.100 -18.595 -7.434 1.00 90.31 118 PRO A CA 1
ATOM 980 C C . PRO A 1 118 ? 7.294 -19.238 -8.569 1.00 90.31 118 PRO A C 1
ATOM 982 O O . PRO A 1 118 ? 7.748 -19.216 -9.709 1.00 90.31 118 PRO A O 1
ATOM 985 N N . LEU A 1 119 ? 6.078 -19.733 -8.298 1.00 90.00 119 LEU A N 1
ATOM 986 C CA . LEU A 1 119 ? 5.212 -20.326 -9.326 1.00 90.00 119 LEU A CA 1
ATOM 987 C C . LEU A 1 119 ? 4.882 -19.321 -10.435 1.00 90.00 119 LEU A C 1
ATOM 989 O O . LEU A 1 119 ? 5.075 -19.605 -11.615 1.00 90.00 119 LEU A O 1
ATOM 993 N N . MET A 1 120 ? 4.447 -18.115 -10.071 1.00 87.44 120 MET A N 1
ATOM 994 C CA . MET A 1 120 ? 4.158 -17.066 -11.049 1.00 87.44 120 MET A CA 1
ATOM 995 C C . MET A 1 120 ? 5.404 -16.633 -11.813 1.00 87.44 120 MET A C 1
ATOM 997 O O . MET A 1 120 ? 5.324 -16.365 -13.012 1.00 87.44 120 MET A O 1
ATOM 1001 N N . MET A 1 121 ? 6.563 -16.601 -11.155 1.00 85.69 121 MET A N 1
ATOM 1002 C CA . MET A 1 121 ? 7.806 -16.257 -11.831 1.00 85.69 121 MET A CA 1
ATOM 1003 C C . MET A 1 121 ? 8.169 -17.295 -12.898 1.00 85.69 121 MET A C 1
ATOM 1005 O O . MET A 1 121 ? 8.441 -16.899 -14.023 1.00 85.69 121 MET A O 1
ATOM 1009 N N . THR A 1 122 ? 8.041 -18.595 -12.604 1.00 83.88 122 THR A N 1
ATOM 1010 C CA . THR A 1 122 ? 8.306 -19.667 -13.588 1.00 83.88 122 THR A CA 1
ATOM 1011 C C . THR A 1 122 ? 7.383 -19.655 -14.807 1.00 83.88 122 THR A C 1
ATOM 1013 O O . THR A 1 122 ? 7.761 -20.164 -15.855 1.00 83.88 122 THR A O 1
ATOM 1016 N N . ILE A 1 123 ? 6.177 -19.093 -14.684 1.00 84.94 123 ILE A N 1
ATOM 1017 C CA . ILE A 1 123 ? 5.201 -19.021 -15.782 1.00 84.94 123 ILE A CA 1
ATOM 1018 C C . ILE A 1 123 ? 5.430 -17.778 -16.649 1.00 84.94 123 ILE A C 1
ATOM 1020 O O . ILE A 1 123 ? 5.183 -17.803 -17.851 1.00 84.94 123 ILE A O 1
ATOM 1024 N N . THR A 1 124 ? 5.840 -16.667 -16.033 1.00 80.31 124 THR A N 1
ATOM 1025 C C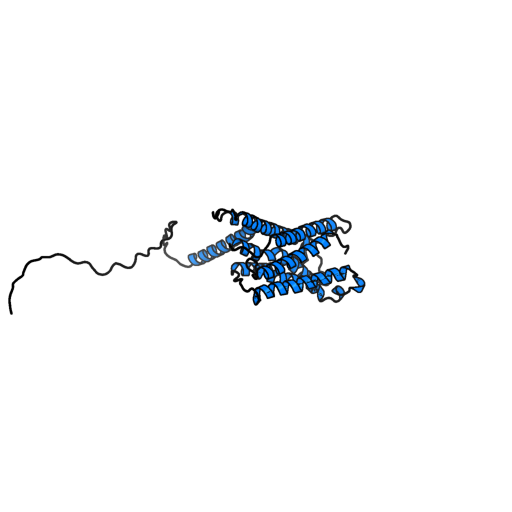A . THR A 1 124 ? 5.820 -15.343 -16.677 1.00 80.31 124 THR A CA 1
ATOM 1026 C C . THR A 1 124 ? 7.176 -14.858 -17.171 1.00 80.31 124 THR A C 1
ATOM 1028 O O . THR A 1 124 ? 7.210 -14.018 -18.069 1.00 80.31 124 THR A O 1
ATOM 1031 N N . LYS A 1 125 ? 8.280 -15.325 -16.582 1.00 76.38 125 LYS A N 1
ATOM 1032 C CA . LYS A 1 125 ? 9.632 -14.838 -16.874 1.00 76.38 125 LYS A CA 1
ATOM 1033 C C . LYS A 1 125 ? 10.620 -16.002 -16.934 1.00 76.38 125 LYS A C 1
ATOM 1035 O O . LYS A 1 125 ? 10.547 -16.927 -16.128 1.00 76.38 125 LYS A O 1
ATOM 1040 N N . ASP A 1 126 ? 11.599 -15.901 -17.829 1.00 73.56 126 ASP A N 1
ATOM 1041 C CA . ASP A 1 126 ? 12.793 -16.746 -17.768 1.00 73.56 126 ASP A CA 1
ATOM 1042 C C . ASP A 1 126 ? 13.600 -16.427 -16.501 1.00 73.56 126 ASP A C 1
ATOM 1044 O O . ASP A 1 126 ? 13.620 -15.279 -16.047 1.00 73.56 126 ASP A O 1
ATOM 1048 N N . TRP A 1 127 ? 14.252 -17.441 -15.917 1.00 70.38 127 TRP A N 1
ATOM 1049 C CA . TRP A 1 127 ? 14.956 -17.326 -14.634 1.00 70.38 127 TRP A CA 1
ATOM 1050 C C . TRP A 1 127 ? 15.972 -16.168 -14.641 1.00 70.38 127 TRP A C 1
ATOM 1052 O O . TRP A 1 127 ? 16.994 -16.254 -15.327 1.00 70.38 127 TRP A O 1
ATOM 1062 N N . PRO A 1 128 ? 15.726 -15.085 -13.876 1.00 73.31 128 PRO A N 1
ATOM 1063 C CA . PRO A 1 128 ? 16.563 -13.896 -13.933 1.00 73.31 128 PRO A CA 1
ATOM 1064 C C . PRO A 1 128 ? 17.837 -14.069 -13.095 1.00 73.31 128 PRO A C 1
ATOM 1066 O O . PRO A 1 128 ? 17.842 -14.770 -12.084 1.00 73.31 128 PRO A O 1
ATOM 1069 N N . THR A 1 129 ? 18.916 -13.367 -13.457 1.00 75.00 129 THR A N 1
ATOM 1070 C CA . THR A 1 129 ? 20.208 -13.403 -12.738 1.00 75.00 129 THR A CA 1
ATOM 1071 C C . THR A 1 129 ? 20.062 -13.074 -11.246 1.00 75.00 129 THR A C 1
ATOM 1073 O O . THR A 1 129 ? 20.711 -13.688 -10.404 1.00 75.00 129 THR A O 1
ATOM 1076 N N . HIS A 1 130 ? 19.152 -12.152 -10.909 1.00 80.50 130 HIS A N 1
ATOM 1077 C CA . HIS A 1 130 ? 18.799 -11.776 -9.536 1.00 80.50 130 HIS A CA 1
ATOM 1078 C C . HIS A 1 130 ? 17.514 -12.476 -9.065 1.00 80.50 130 HIS A C 1
ATOM 1080 O O . HIS A 1 130 ? 16.612 -11.842 -8.516 1.00 80.50 130 HIS A O 1
ATOM 1086 N N . TRP A 1 131 ? 17.424 -13.791 -9.289 1.00 85.12 131 TRP A N 1
ATOM 1087 C CA . TRP A 1 131 ? 16.236 -14.606 -9.007 1.00 85.12 131 TRP A CA 1
ATOM 1088 C C . TRP A 1 131 ? 15.665 -14.392 -7.600 1.00 85.12 131 TRP A C 1
ATOM 1090 O O . TRP A 1 131 ? 14.453 -14.297 -7.450 1.00 85.12 131 TRP A O 1
ATOM 1100 N N . PHE A 1 132 ? 16.512 -14.250 -6.577 1.00 88.69 132 PHE A N 1
ATOM 1101 C CA . PHE A 1 132 ? 16.052 -14.053 -5.201 1.00 88.69 132 PHE A CA 1
ATOM 1102 C C . PHE A 1 132 ? 15.282 -12.736 -5.022 1.00 88.69 132 PHE A C 1
ATOM 1104 O O . PHE A 1 132 ? 14.176 -12.735 -4.485 1.00 88.69 132 PHE A O 1
ATOM 1111 N N . LEU A 1 133 ? 15.831 -11.620 -5.511 1.00 89.31 133 LEU A N 1
ATOM 1112 C CA . LEU A 1 133 ? 15.195 -10.306 -5.385 1.00 89.31 133 LEU A CA 1
ATOM 1113 C C . LEU A 1 133 ? 13.921 -10.208 -6.225 1.00 89.31 133 LEU A C 1
ATOM 1115 O O . LEU A 1 133 ? 12.949 -9.609 -5.775 1.00 89.31 133 LEU A O 1
ATOM 1119 N N . GLU A 1 134 ? 13.891 -10.842 -7.397 1.00 89.00 134 GLU A N 1
ATOM 1120 C CA . GLU A 1 134 ? 12.690 -10.914 -8.235 1.00 89.00 134 GLU A CA 1
ATOM 1121 C C . GLU A 1 134 ? 11.578 -11.747 -7.570 1.00 89.00 134 GLU A C 1
ATOM 1123 O O . GLU A 1 134 ? 10.417 -11.335 -7.593 1.00 89.00 134 GLU A O 1
ATOM 1128 N N . ILE A 1 135 ? 11.912 -12.852 -6.884 1.00 91.81 135 ILE A N 1
ATOM 1129 C CA . ILE A 1 135 ? 10.939 -13.610 -6.074 1.00 91.81 135 ILE A CA 1
ATOM 1130 C C . ILE A 1 135 ? 10.434 -12.761 -4.910 1.00 91.81 135 ILE A C 1
ATOM 1132 O O . ILE A 1 135 ? 9.228 -12.714 -4.682 1.00 91.81 135 ILE A O 1
ATOM 1136 N N . CYS A 1 136 ? 11.316 -12.079 -4.175 1.00 93.62 136 CYS A N 1
ATOM 1137 C CA . CYS A 1 136 ? 10.917 -11.196 -3.076 1.00 93.62 136 CYS A CA 1
ATOM 1138 C C . CYS A 1 136 ? 10.024 -10.044 -3.557 1.00 93.62 136 CYS A C 1
ATOM 1140 O O . CYS A 1 136 ? 9.030 -9.708 -2.907 1.00 93.62 136 CYS A O 1
ATOM 1142 N N . TRP A 1 137 ? 10.336 -9.475 -4.721 1.00 93.62 137 TRP A N 1
ATOM 1143 C CA . TRP A 1 137 ? 9.516 -8.463 -5.370 1.00 93.62 137 TRP A CA 1
ATOM 1144 C C . TRP A 1 137 ? 8.138 -9.023 -5.739 1.00 93.62 137 TRP A C 1
ATOM 1146 O O . TRP A 1 137 ? 7.127 -8.444 -5.330 1.00 93.62 137 TRP A O 1
ATOM 1156 N N . ALA A 1 138 ? 8.074 -10.177 -6.411 1.00 93.44 138 ALA A N 1
ATOM 1157 C CA . ALA A 1 138 ? 6.819 -10.831 -6.782 1.00 93.44 138 ALA A CA 1
ATOM 1158 C C . ALA A 1 138 ? 5.988 -11.195 -5.541 1.00 93.44 138 ALA A C 1
ATOM 1160 O O . ALA A 1 138 ? 4.804 -10.873 -5.474 1.00 93.44 138 ALA A O 1
ATOM 1161 N N . PHE A 1 139 ? 6.621 -11.761 -4.512 1.00 95.69 139 PHE A N 1
ATOM 1162 C CA . PHE A 1 139 ? 6.024 -12.015 -3.201 1.00 95.69 139 PHE A CA 1
ATOM 1163 C C . PHE A 1 139 ? 5.388 -10.754 -2.620 1.00 95.69 139 PHE A C 1
ATOM 1165 O O . PHE A 1 139 ? 4.236 -10.793 -2.190 1.00 95.69 139 PHE A O 1
ATOM 1172 N N . SER A 1 140 ? 6.099 -9.623 -2.658 1.00 96.88 140 SER A N 1
ATOM 1173 C CA . SER A 1 140 ? 5.578 -8.359 -2.140 1.00 96.88 140 SER A CA 1
ATOM 1174 C C . SER A 1 140 ? 4.333 -7.893 -2.899 1.00 96.88 140 SER A C 1
ATOM 1176 O O . SER A 1 140 ? 3.416 -7.365 -2.281 1.00 96.88 140 SER A O 1
ATOM 1178 N N . ILE A 1 141 ? 4.274 -8.070 -4.224 1.00 94.56 141 ILE A N 1
ATOM 1179 C CA . ILE A 1 141 ? 3.127 -7.683 -5.063 1.00 94.56 141 ILE A CA 1
ATOM 1180 C C . ILE A 1 141 ? 1.908 -8.551 -4.737 1.00 94.56 141 ILE A C 1
ATOM 1182 O O . ILE A 1 141 ? 0.810 -8.033 -4.529 1.00 94.56 141 ILE A O 1
ATOM 1186 N N . ILE A 1 142 ? 2.112 -9.866 -4.638 1.00 95.56 142 ILE A N 1
ATOM 1187 C CA . ILE A 1 142 ? 1.052 -10.823 -4.310 1.00 95.56 142 ILE A CA 1
ATOM 1188 C C . ILE A 1 142 ? 0.511 -10.551 -2.908 1.00 95.56 142 ILE A C 1
ATOM 1190 O O . ILE A 1 142 ? -0.702 -10.419 -2.737 1.00 95.56 142 ILE A O 1
ATOM 1194 N N . LEU A 1 143 ? 1.398 -10.394 -1.924 1.00 95.94 143 LEU A N 1
ATOM 1195 C CA . LEU A 1 143 ? 1.008 -10.149 -0.542 1.00 95.94 143 LEU A CA 1
ATOM 1196 C C . LEU A 1 143 ? 0.249 -8.827 -0.400 1.00 95.94 143 LEU A C 1
ATOM 1198 O O . LEU A 1 143 ? -0.802 -8.799 0.236 1.00 95.94 143 LEU A O 1
ATOM 1202 N N . GLU A 1 144 ? 0.709 -7.752 -1.047 1.00 95.62 144 GLU A N 1
ATOM 1203 C CA . GLU A 1 144 ? 0.033 -6.451 -0.993 1.00 95.62 144 GLU A CA 1
ATOM 1204 C C . GLU A 1 144 ? -1.418 -6.530 -1.476 1.00 95.62 144 GLU A C 1
ATOM 1206 O O . GLU A 1 144 ? -2.297 -5.878 -0.904 1.00 95.62 144 GLU A O 1
ATOM 1211 N N . SER A 1 145 ? -1.687 -7.364 -2.487 1.00 93.69 145 SER A N 1
ATOM 1212 C CA . SER A 1 145 ? -3.038 -7.531 -3.023 1.00 93.69 145 SER A CA 1
ATOM 1213 C C . SER A 1 145 ? -4.039 -8.041 -1.985 1.00 93.69 145 SER A C 1
ATOM 1215 O O . SER A 1 145 ? -5.212 -7.680 -2.045 1.00 93.69 145 SER A O 1
ATOM 1217 N N . VAL A 1 146 ? -3.575 -8.802 -0.990 1.00 93.00 146 VAL A N 1
ATOM 1218 C CA . VAL A 1 146 ? -4.401 -9.426 0.055 1.00 93.00 146 VAL A CA 1
ATOM 1219 C C . VAL A 1 146 ? -4.235 -8.781 1.437 1.00 93.00 146 VAL A C 1
ATOM 1221 O O . VAL A 1 146 ? -5.020 -9.070 2.341 1.00 93.00 146 VAL A O 1
ATOM 1224 N N . CYS A 1 147 ? -3.285 -7.855 1.617 1.00 91.88 147 CYS A N 1
ATOM 1225 C CA . CYS A 1 147 ? -3.011 -7.188 2.898 1.00 91.88 147 CYS A CA 1
ATOM 1226 C C . CYS A 1 147 ? -4.226 -6.489 3.520 1.00 91.88 147 CYS A C 1
ATOM 1228 O O . CYS A 1 147 ? -4.289 -6.360 4.736 1.00 91.88 147 CYS A O 1
ATOM 1230 N N . VAL A 1 148 ? -5.191 -6.034 2.714 1.00 89.44 148 VAL A N 1
ATOM 1231 C CA . VAL A 1 148 ? -6.387 -5.315 3.191 1.00 89.44 148 VAL A CA 1
ATOM 1232 C C . VAL A 1 148 ? -7.452 -6.236 3.812 1.00 89.44 148 VAL A C 1
ATOM 1234 O O . VAL A 1 148 ? -8.390 -5.760 4.452 1.00 89.44 148 VAL A O 1
ATOM 1237 N N . LEU A 1 149 ? -7.327 -7.561 3.672 1.00 87.06 149 LEU A N 1
ATOM 1238 C CA . LEU A 1 149 ? -8.329 -8.519 4.157 1.00 87.06 149 LEU A CA 1
ATOM 1239 C C . LEU A 1 149 ? -8.586 -8.444 5.674 1.00 87.06 149 LEU A C 1
ATOM 1241 O O . LEU A 1 149 ? -9.758 -8.399 6.059 1.00 87.06 149 LEU A O 1
ATOM 1245 N N . PRO A 1 150 ? -7.573 -8.392 6.563 1.00 88.00 150 PRO A N 1
ATOM 1246 C CA . PRO A 1 150 ? -7.831 -8.267 7.996 1.00 88.00 150 PRO A CA 1
ATOM 1247 C C . PRO A 1 150 ? -8.566 -6.965 8.343 1.00 88.00 150 PRO A C 1
ATOM 1249 O O . PRO A 1 150 ? -9.482 -6.976 9.163 1.00 88.00 150 PRO A O 1
ATOM 1252 N N . GLN A 1 151 ? -8.240 -5.862 7.662 1.00 88.69 151 GLN A N 1
ATOM 1253 C CA . GLN A 1 151 ? -8.919 -4.574 7.819 1.00 88.69 151 GLN A CA 1
ATOM 1254 C C . GLN A 1 151 ? -10.399 -4.648 7.420 1.00 88.69 151 GLN A C 1
ATOM 1256 O O . GLN A 1 151 ? -11.259 -4.120 8.127 1.00 88.69 151 GLN A O 1
ATOM 1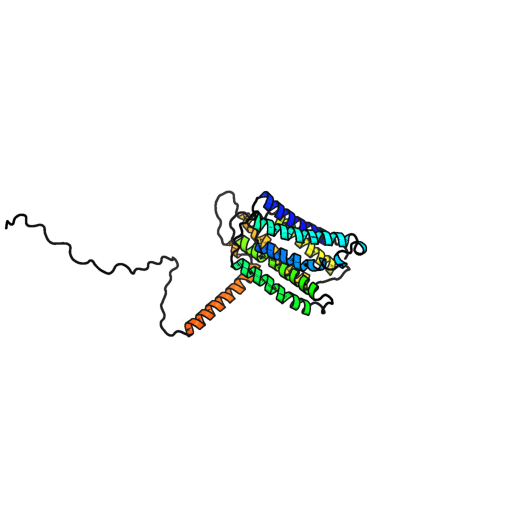261 N N . LEU A 1 152 ? -10.709 -5.318 6.308 1.00 84.12 152 LEU A N 1
ATOM 1262 C CA . LEU A 1 152 ? -12.082 -5.562 5.859 1.00 84.12 152 LEU A CA 1
ATOM 1263 C C . LEU A 1 152 ? -12.888 -6.353 6.896 1.00 84.12 152 LEU A C 1
ATOM 1265 O O . LEU A 1 152 ? -14.028 -6.000 7.202 1.00 84.12 152 LEU A O 1
ATOM 1269 N N . LEU A 1 153 ? -12.291 -7.402 7.467 1.00 81.75 153 LEU A N 1
ATOM 1270 C CA . LEU A 1 153 ? -12.924 -8.210 8.511 1.00 81.75 153 LEU A CA 1
ATOM 1271 C C . LEU A 1 153 ? -13.173 -7.396 9.783 1.00 81.75 153 LEU A C 1
ATOM 1273 O O . LEU A 1 153 ? -14.253 -7.498 10.369 1.00 81.75 153 LEU A O 1
ATOM 1277 N N . LEU A 1 154 ? -12.208 -6.560 10.176 1.00 82.69 154 LEU A N 1
ATOM 1278 C CA . LEU A 1 154 ? -12.334 -5.681 11.334 1.00 82.69 154 LEU A CA 1
ATOM 1279 C C . LEU A 1 154 ? -13.485 -4.688 11.151 1.00 82.69 154 LEU A C 1
ATOM 1281 O O . LEU A 1 154 ? -14.298 -4.527 12.063 1.00 82.69 154 LEU A O 1
ATOM 1285 N N . LEU A 1 155 ? -13.611 -4.068 9.974 1.00 79.06 155 LEU A N 1
ATOM 1286 C CA . LEU A 1 155 ? -14.682 -3.103 9.703 1.00 79.06 155 LEU A CA 1
ATOM 1287 C C . LEU A 1 155 ? -16.082 -3.717 9.725 1.00 79.06 155 LEU A C 1
ATOM 1289 O O . LEU A 1 155 ? -17.020 -3.044 10.143 1.00 79.06 155 LEU A O 1
ATOM 1293 N N . ARG A 1 156 ? -16.233 -4.979 9.312 1.00 72.00 156 ARG A N 1
ATOM 1294 C CA . ARG A 1 156 ? -17.530 -5.674 9.372 1.00 72.00 156 ARG A CA 1
ATOM 1295 C C . ARG A 1 156 ? -17.971 -6.003 10.791 1.00 72.00 156 ARG A C 1
ATOM 1297 O O . ARG A 1 156 ? -19.161 -6.082 11.055 1.00 72.00 156 ARG A O 1
ATOM 1304 N N . GLN A 1 157 ? -17.017 -6.248 11.682 1.00 70.75 157 GLN A N 1
ATOM 1305 C CA . GLN A 1 157 ? -17.295 -6.691 13.051 1.00 70.75 157 GLN A CA 1
ATOM 1306 C C . GLN A 1 157 ? -17.340 -5.524 14.041 1.00 70.75 157 GLN A C 1
ATOM 1308 O O . GLN A 1 157 ? -17.888 -5.660 15.132 1.00 70.75 157 GLN A O 1
ATOM 1313 N N . THR A 1 158 ? -16.778 -4.374 13.667 1.00 70.88 158 THR A N 1
ATOM 1314 C CA . THR A 1 158 ? -16.717 -3.195 14.527 1.00 70.88 158 THR A CA 1
ATOM 1315 C C . THR A 1 158 ? -17.916 -2.290 14.269 1.00 70.88 158 THR A C 1
ATOM 1317 O O . THR A 1 158 ? -18.097 -1.768 13.170 1.00 70.88 158 THR A O 1
ATOM 1320 N N . THR A 1 159 ? -18.704 -2.017 15.305 1.00 65.00 159 THR A N 1
ATOM 1321 C CA . THR A 1 159 ? -19.823 -1.056 15.267 1.00 65.00 159 THR A CA 1
ATOM 1322 C C . THR A 1 159 ? -19.399 0.368 15.655 1.00 65.00 159 THR A C 1
ATOM 1324 O O . THR A 1 159 ? -20.101 1.331 15.358 1.00 65.00 159 THR A O 1
ATOM 1327 N N . VAL A 1 160 ? -18.213 0.526 16.253 1.00 65.62 160 VAL A N 1
ATOM 1328 C CA . VAL A 1 160 ? -17.692 1.801 16.782 1.00 65.62 160 VAL A CA 1
ATOM 1329 C C . VAL A 1 160 ? -17.128 2.703 15.675 1.00 65.62 160 VAL A C 1
ATOM 1331 O O . VAL A 1 160 ? -16.416 2.200 14.800 1.00 65.62 160 VAL A O 1
ATOM 1334 N N . PRO A 1 161 ? -17.388 4.028 15.676 1.00 67.75 161 PRO A N 1
ATOM 1335 C CA . PRO A 1 161 ? -16.758 4.962 14.742 1.00 67.75 161 PRO A CA 1
ATOM 1336 C C . PRO A 1 161 ? -15.245 4.733 14.635 1.00 67.75 161 PRO A C 1
ATOM 1338 O O . PRO A 1 161 ? -14.543 4.669 15.636 1.00 67.75 161 PRO A O 1
ATOM 1341 N N . THR A 1 162 ? -14.760 4.553 13.409 1.00 78.56 162 THR A N 1
ATOM 1342 C CA . THR A 1 162 ? -13.352 4.252 13.130 1.00 78.56 162 THR A CA 1
ATOM 1343 C C . THR A 1 162 ? -12.570 5.542 12.939 1.00 78.56 162 THR A C 1
ATOM 1345 O O . THR A 1 162 ? -13.117 6.509 12.414 1.00 78.56 162 THR A O 1
ATOM 1348 N N . VAL A 1 163 ? -11.273 5.526 13.245 1.00 77.31 163 VAL A N 1
ATOM 1349 C CA . VAL A 1 163 ? -10.347 6.629 12.924 1.00 77.31 163 VAL A CA 1
ATOM 1350 C C . VAL A 1 163 ? -10.171 6.830 11.411 1.00 77.31 163 VAL A C 1
ATOM 1352 O O . VAL A 1 163 ? -9.746 7.895 10.975 1.00 77.31 163 VAL A O 1
ATOM 1355 N N . ILE A 1 164 ? -10.548 5.830 10.607 1.00 77.25 164 ILE A N 1
ATOM 1356 C CA . ILE A 1 164 ? -10.563 5.901 9.142 1.00 77.25 164 ILE A CA 1
ATOM 1357 C C . ILE A 1 164 ? -11.518 7.006 8.677 1.00 77.25 164 ILE A C 1
ATOM 1359 O O . ILE A 1 164 ? -12.739 6.905 8.851 1.00 77.25 164 ILE A O 1
ATOM 1363 N N . ASP A 1 165 ? -10.958 8.033 8.045 1.00 80.94 165 ASP A N 1
ATOM 1364 C CA . ASP A 1 165 ? -11.695 9.153 7.476 1.00 80.94 165 ASP A CA 1
ATOM 1365 C C . ASP A 1 165 ? -11.955 8.973 5.968 1.00 80.94 165 ASP A C 1
ATOM 1367 O O . ASP A 1 165 ? -11.407 8.097 5.292 1.00 80.94 165 ASP A O 1
ATOM 1371 N N . SER A 1 166 ? -12.849 9.801 5.428 1.00 84.12 166 SER A N 1
ATOM 1372 C CA . SER A 1 166 ? -13.163 9.802 3.997 1.00 84.12 166 SER A CA 1
ATOM 1373 C C . SER A 1 166 ? -11.982 10.281 3.147 1.00 84.12 166 SER A C 1
ATOM 1375 O O . SER A 1 166 ? -11.843 9.843 2.006 1.00 84.12 166 SER A O 1
ATOM 1377 N N . TYR A 1 167 ? -11.115 11.141 3.692 1.00 87.50 167 TYR A N 1
ATOM 1378 C CA . TYR A 1 167 ? -9.924 11.644 3.003 1.00 87.50 167 TYR A CA 1
ATOM 1379 C C . TYR A 1 167 ? -8.886 10.541 2.766 1.00 87.50 167 TYR A C 1
ATOM 1381 O O . TYR A 1 167 ? -8.325 10.457 1.671 1.00 87.50 167 TYR A O 1
ATOM 1389 N N . TYR A 1 168 ? -8.672 9.654 3.738 1.00 89.69 168 TYR A N 1
ATOM 1390 C CA . TYR A 1 168 ? -7.834 8.466 3.602 1.00 89.69 168 TYR A CA 1
ATOM 1391 C C . TYR A 1 168 ? -8.333 7.579 2.464 1.00 89.69 168 TYR A C 1
ATOM 1393 O O . TYR A 1 168 ? -7.562 7.209 1.584 1.00 89.69 168 TYR A O 1
ATOM 1401 N N . LEU A 1 169 ? -9.633 7.284 2.424 1.00 87.25 169 LEU A N 1
ATOM 1402 C CA . LEU A 1 169 ? -10.200 6.452 1.360 1.00 87.25 169 LEU A CA 1
ATOM 1403 C C . LEU A 1 169 ? -10.130 7.110 -0.008 1.00 87.25 169 LEU A C 1
ATOM 1405 O O . LEU A 1 169 ? -9.846 6.435 -0.994 1.00 87.25 169 LEU A O 1
ATOM 1409 N N . LEU A 1 170 ? -10.367 8.419 -0.073 1.00 89.75 170 LEU A N 1
ATOM 1410 C CA . LEU A 1 170 ? -10.277 9.168 -1.318 1.00 89.75 170 LEU A CA 1
ATOM 1411 C C . LEU A 1 170 ? -8.847 9.148 -1.864 1.00 89.75 170 LEU A C 1
ATOM 1413 O O . LEU A 1 170 ? -8.647 8.872 -3.045 1.00 89.75 170 LEU A O 1
ATOM 1417 N N . THR A 1 171 ? -7.853 9.408 -1.016 1.00 90.50 171 THR A N 1
ATOM 1418 C CA . THR A 1 171 ? -6.436 9.411 -1.413 1.00 90.50 171 THR A CA 1
ATOM 1419 C C . THR A 1 171 ? -5.947 8.009 -1.773 1.00 90.50 171 THR A C 1
ATOM 1421 O O . THR A 1 171 ? -5.297 7.841 -2.804 1.00 90.50 171 THR A O 1
ATOM 1424 N N . LEU A 1 172 ? -6.350 6.985 -1.016 1.00 90.12 172 LEU A N 1
ATOM 1425 C CA . LEU A 1 172 ? -6.070 5.578 -1.313 1.00 90.12 172 LEU A CA 1
ATOM 1426 C C . LEU A 1 172 ? -6.725 5.120 -2.633 1.00 90.12 172 LEU A C 1
ATOM 1428 O O . LEU A 1 172 ? -6.101 4.430 -3.438 1.00 90.12 172 LEU A O 1
ATOM 1432 N N . GLY A 1 173 ? -7.971 5.518 -2.891 1.00 90.25 173 GLY A N 1
ATOM 1433 C CA . GLY A 1 173 ? -8.673 5.222 -4.142 1.00 90.25 173 GLY A CA 1
ATOM 1434 C C . GLY A 1 173 ? -8.055 5.940 -5.344 1.00 90.25 173 GLY A C 1
ATOM 1435 O O . GLY A 1 173 ? -7.828 5.324 -6.385 1.00 90.25 173 GLY A O 1
ATOM 1436 N N . SER A 1 174 ? -7.709 7.220 -5.177 1.00 90.88 174 SER A N 1
ATOM 1437 C CA . SER A 1 174 ? -7.049 8.042 -6.203 1.00 90.88 174 SER A CA 1
ATOM 1438 C C . SER A 1 174 ? -5.712 7.441 -6.617 1.00 90.88 174 SER A C 1
ATOM 1440 O O . SER A 1 174 ? -5.433 7.298 -7.805 1.00 90.88 174 SER A O 1
ATOM 1442 N N . TYR A 1 175 ? -4.925 6.998 -5.635 1.00 92.25 175 TYR A N 1
ATOM 1443 C CA . TYR A 1 175 ? -3.699 6.242 -5.854 1.00 92.25 175 TYR A CA 1
ATOM 1444 C C . TYR A 1 175 ? -3.918 5.074 -6.828 1.00 92.25 175 TYR A C 1
ATOM 1446 O O . TYR A 1 175 ? -3.210 4.971 -7.833 1.00 92.25 175 TYR A O 1
ATOM 1454 N N . ARG A 1 176 ? -4.912 4.216 -6.569 1.00 91.31 176 ARG A N 1
ATOM 1455 C CA . ARG A 1 176 ? -5.186 3.059 -7.433 1.00 91.31 176 ARG A CA 1
ATOM 1456 C C . ARG A 1 176 ? -5.631 3.460 -8.822 1.00 91.31 176 ARG A C 1
ATOM 1458 O O . ARG A 1 176 ? -5.119 2.907 -9.792 1.00 91.31 176 ARG A O 1
ATOM 1465 N N . ALA A 1 177 ? -6.534 4.430 -8.923 1.00 90.69 177 ALA A N 1
ATOM 1466 C CA . ALA A 1 177 ? -7.007 4.925 -10.208 1.00 90.69 177 ALA A CA 1
ATOM 1467 C C . ALA A 1 177 ? -5.836 5.420 -11.072 1.00 90.69 177 ALA A C 1
ATOM 1469 O O . ALA A 1 177 ? -5.701 5.019 -12.228 1.00 90.69 177 ALA A O 1
ATOM 1470 N N . PHE A 1 178 ? -4.932 6.215 -10.496 1.00 92.50 178 PHE A N 1
ATOM 1471 C CA . PHE A 1 178 ? -3.765 6.719 -11.214 1.00 92.50 178 PHE A CA 1
ATOM 1472 C C . PHE A 1 178 ? -2.771 5.619 -11.600 1.00 92.50 178 PHE A C 1
ATOM 1474 O O . PHE A 1 178 ? -2.207 5.670 -12.691 1.00 92.50 178 PHE A O 1
ATOM 1481 N N . TYR A 1 179 ? -2.585 4.592 -10.770 1.00 88.56 179 TYR A N 1
ATOM 1482 C CA . TYR A 1 179 ? -1.725 3.459 -11.121 1.00 88.56 179 TYR A CA 1
ATOM 1483 C C . TYR A 1 179 ? -2.290 2.611 -12.265 1.00 88.56 179 TYR A C 1
ATOM 1485 O O . TYR A 1 179 ? -1.532 2.217 -13.152 1.00 88.56 179 TYR A O 1
ATOM 1493 N N . ILE A 1 180 ? -3.609 2.405 -12.304 1.00 88.25 180 ILE A N 1
ATOM 1494 C CA . ILE A 1 180 ? -4.281 1.742 -13.429 1.00 88.25 180 ILE A CA 1
ATOM 1495 C C . ILE A 1 180 ? -4.089 2.558 -14.710 1.00 88.25 180 ILE A C 1
ATOM 1497 O O . ILE A 1 180 ? -3.676 2.008 -15.729 1.00 88.25 180 ILE A O 1
ATOM 1501 N N . LEU A 1 181 ? -4.305 3.877 -14.659 1.00 88.81 181 LEU A N 1
ATOM 1502 C CA . LEU A 1 181 ? -4.062 4.759 -15.807 1.00 88.81 181 LEU A CA 1
ATOM 1503 C C . LEU A 1 181 ? -2.597 4.720 -16.255 1.00 88.81 181 LEU A C 1
ATOM 1505 O O . LEU A 1 181 ? -2.319 4.670 -17.450 1.00 88.81 181 LEU A O 1
ATOM 1509 N N . ASN A 1 182 ? -1.651 4.679 -15.316 1.00 88.19 182 ASN A N 1
ATOM 1510 C CA . ASN A 1 182 ? -0.237 4.517 -15.634 1.00 88.19 182 ASN A CA 1
ATOM 1511 C C . ASN A 1 182 ? 0.049 3.183 -16.346 1.00 88.19 182 ASN A C 1
ATOM 1513 O O . ASN A 1 182 ? 0.839 3.172 -17.287 1.00 88.19 182 ASN A O 1
ATOM 1517 N N . TRP A 1 183 ? -0.583 2.075 -15.947 1.00 86.69 183 TRP A N 1
ATOM 1518 C CA . TRP A 1 183 ? -0.444 0.799 -16.659 1.00 86.69 183 TRP A CA 1
ATOM 1519 C C . TRP A 1 183 ? -0.999 0.875 -18.078 1.00 86.69 183 TRP A C 1
ATOM 1521 O O . TRP A 1 183 ? -0.318 0.440 -19.000 1.00 86.69 183 TRP A O 1
ATOM 1531 N N . LEU A 1 184 ? -2.169 1.490 -18.275 1.00 86.06 184 LEU A N 1
ATOM 1532 C CA . LEU A 1 184 ? -2.749 1.674 -19.610 1.00 86.06 184 LEU A CA 1
ATOM 1533 C C . LEU A 1 184 ? -1.834 2.517 -20.507 1.00 86.06 184 LEU A C 1
ATOM 1535 O O . LEU A 1 184 ? -1.570 2.139 -21.644 1.00 86.06 184 LEU A O 1
ATOM 1539 N N . VAL A 1 185 ? -1.286 3.618 -19.986 1.00 86.75 185 VAL A N 1
ATOM 1540 C CA . VAL A 1 185 ? -0.356 4.471 -20.742 1.00 86.75 185 VAL A CA 1
ATOM 1541 C C . VAL A 1 185 ? 0.935 3.735 -21.092 1.00 86.75 185 VAL A C 1
ATOM 1543 O O . VAL A 1 185 ? 1.439 3.899 -22.197 1.00 86.75 185 VAL A O 1
ATOM 1546 N N . ARG A 1 186 ? 1.479 2.907 -20.195 1.00 83.69 186 ARG A N 1
ATOM 1547 C CA . ARG A 1 186 ? 2.706 2.138 -20.477 1.00 83.69 186 ARG A CA 1
ATOM 1548 C C . ARG A 1 186 ? 2.470 0.952 -21.410 1.00 83.69 186 ARG A C 1
ATOM 1550 O O . ARG A 1 186 ? 3.355 0.618 -22.193 1.00 83.69 186 ARG A O 1
ATOM 1557 N N . GLY A 1 187 ? 1.294 0.341 -21.326 1.00 81.75 187 GLY A N 1
ATOM 1558 C CA . GLY A 1 187 ? 0.921 -0.819 -22.123 1.00 81.75 187 GLY A CA 1
ATOM 1559 C C . GLY A 1 187 ? 0.516 -0.477 -23.559 1.00 81.75 187 GLY A C 1
ATOM 1560 O O . GLY A 1 187 ? 0.906 -1.192 -24.478 1.00 81.75 187 GLY A O 1
ATOM 1561 N N . PHE A 1 188 ? -0.236 0.613 -23.755 1.00 84.00 188 PHE A N 1
ATOM 1562 C CA . PHE A 1 188 ? -0.686 1.084 -25.077 1.00 84.00 188 PHE A CA 1
ATOM 1563 C C . PHE A 1 188 ? 0.181 2.203 -25.668 1.00 84.00 188 PHE A C 1
ATOM 1565 O O . PHE A 1 188 ? 0.050 2.529 -26.845 1.00 84.00 188 PHE A O 1
ATOM 1572 N N . GLY A 1 189 ? 1.020 2.840 -24.850 1.00 79.56 189 GLY A N 1
ATOM 1573 C CA . GLY A 1 189 ? 1.952 3.867 -25.299 1.00 79.56 189 GLY A CA 1
ATOM 1574 C C . GLY A 1 189 ? 3.209 3.282 -25.938 1.00 79.56 189 GLY A C 1
ATOM 1575 O O . GLY A 1 189 ? 3.328 2.084 -26.173 1.00 79.56 189 GLY A O 1
ATOM 1576 N N . SER A 1 190 ? 4.193 4.146 -26.179 1.00 66.69 190 SER A N 1
ATOM 1577 C CA . SER A 1 190 ? 5.433 3.802 -26.885 1.00 66.69 190 SER A CA 1
ATOM 1578 C C . SER A 1 190 ? 6.238 2.668 -26.242 1.00 66.69 190 SER A C 1
ATOM 1580 O O . SER A 1 190 ? 6.918 1.939 -26.958 1.00 66.69 190 SER A O 1
ATOM 1582 N N . GLU A 1 191 ? 6.145 2.487 -24.921 1.00 72.38 191 GLU A N 1
ATOM 1583 C CA . GLU A 1 191 ? 6.919 1.483 -24.180 1.00 72.38 191 GLU A CA 1
ATOM 1584 C C . GLU A 1 191 ? 6.425 0.037 -24.397 1.00 72.38 191 GLU A C 1
ATOM 1586 O O . GLU A 1 191 ? 7.212 -0.879 -24.168 1.00 72.38 191 GLU A O 1
ATOM 1591 N N . HIS A 1 192 ? 5.168 -0.180 -24.824 1.00 76.00 192 HIS A N 1
ATOM 1592 C CA . HIS A 1 192 ? 4.531 -1.502 -25.015 1.00 76.00 192 HIS A CA 1
ATOM 1593 C C . HIS A 1 192 ? 4.859 -2.524 -23.906 1.00 76.00 192 HIS A C 1
ATOM 1595 O O . HIS A 1 192 ? 5.041 -3.716 -24.157 1.00 76.00 192 HIS A O 1
ATOM 1601 N N . PHE A 1 193 ? 4.962 -2.055 -22.660 1.00 76.31 193 PHE A N 1
ATOM 1602 C CA . PHE A 1 193 ? 5.470 -2.851 -21.548 1.00 76.31 193 PHE A CA 1
ATOM 1603 C C . PHE A 1 193 ? 4.324 -3.360 -20.676 1.00 76.31 193 PHE A C 1
ATOM 1605 O O . PHE A 1 193 ? 3.654 -2.578 -19.996 1.00 76.31 193 PHE A O 1
ATOM 1612 N N . TRP A 1 194 ? 4.157 -4.681 -20.646 1.00 75.88 194 TRP A N 1
ATOM 1613 C CA . TRP A 1 194 ? 3.175 -5.373 -19.817 1.00 75.88 194 TRP A CA 1
ATOM 1614 C C . TRP A 1 194 ? 3.890 -6.292 -18.830 1.00 75.88 194 TRP A C 1
ATOM 1616 O O . TRP A 1 194 ? 4.587 -7.215 -19.238 1.00 75.88 194 TRP A O 1
ATOM 1626 N N . ASP A 1 195 ? 3.704 -6.045 -17.533 1.00 84.50 195 ASP A N 1
ATOM 1627 C CA . ASP A 1 195 ? 4.145 -6.953 -16.471 1.00 84.50 195 ASP A CA 1
ATOM 1628 C C . ASP A 1 195 ? 2.932 -7.766 -15.981 1.00 84.50 195 ASP A C 1
ATOM 1630 O O . ASP A 1 195 ? 2.062 -7.203 -15.299 1.00 84.50 195 ASP A O 1
ATOM 1634 N N . PRO A 1 196 ? 2.829 -9.064 -16.334 1.00 87.62 196 PRO A N 1
ATOM 1635 C CA . PRO A 1 196 ? 1.655 -9.873 -16.015 1.00 87.62 196 PRO A CA 1
ATOM 1636 C C . PRO A 1 196 ? 1.411 -10.006 -14.510 1.00 87.62 196 PRO A C 1
ATOM 1638 O O . PRO A 1 196 ? 0.260 -9.971 -14.071 1.00 87.62 196 PRO A O 1
ATOM 1641 N N . ILE A 1 197 ? 2.483 -10.115 -13.713 1.00 88.44 197 ILE A N 1
ATOM 1642 C CA . ILE A 1 197 ? 2.387 -10.266 -12.257 1.00 88.44 197 ILE A CA 1
ATOM 1643 C C . ILE A 1 197 ? 1.778 -8.992 -11.667 1.00 88.44 197 ILE A C 1
ATOM 1645 O O . ILE A 1 197 ? 0.778 -9.054 -10.950 1.00 88.44 197 ILE A O 1
ATOM 1649 N N . ALA A 1 198 ? 2.332 -7.827 -12.010 1.00 88.88 198 ALA A N 1
ATOM 1650 C CA . ALA A 1 198 ? 1.832 -6.550 -11.507 1.00 88.88 198 ALA A CA 1
ATOM 1651 C C . ALA A 1 198 ? 0.377 -6.286 -11.932 1.00 88.88 198 ALA A C 1
ATOM 1653 O O . ALA A 1 198 ? -0.410 -5.768 -11.140 1.00 88.88 198 ALA A O 1
ATOM 1654 N N . PHE A 1 199 ? 0.002 -6.673 -13.154 1.00 88.38 199 PHE A N 1
ATOM 1655 C CA . PHE A 1 199 ? -1.347 -6.465 -13.675 1.00 88.38 199 PHE A CA 1
ATOM 1656 C C . PHE A 1 199 ? -2.391 -7.356 -12.989 1.00 88.38 199 PHE A C 1
ATOM 1658 O O . PHE A 1 199 ? -3.389 -6.848 -12.476 1.00 88.38 199 PHE A O 1
ATOM 1665 N N . ILE A 1 200 ? -2.157 -8.673 -12.923 1.00 91.06 200 ILE A N 1
ATOM 1666 C CA . ILE A 1 200 ? -3.110 -9.634 -12.341 1.00 91.06 200 ILE A CA 1
ATOM 1667 C C . ILE A 1 200 ? -3.366 -9.305 -10.868 1.00 91.06 200 ILE A C 1
ATOM 1669 O O . ILE A 1 200 ? -4.514 -9.125 -10.454 1.00 91.06 200 ILE A O 1
ATOM 1673 N N . PHE A 1 201 ? -2.303 -9.177 -10.073 1.00 92.81 201 PHE A N 1
ATOM 1674 C CA . PHE A 1 201 ? -2.443 -8.885 -8.646 1.00 92.81 201 PHE A CA 1
ATOM 1675 C C . PHE A 1 201 ? -2.881 -7.441 -8.392 1.00 92.81 201 PHE A C 1
ATOM 1677 O O . PHE A 1 201 ? -3.588 -7.183 -7.420 1.00 92.81 201 PHE A O 1
ATOM 1684 N N . GLY A 1 202 ? -2.579 -6.519 -9.308 1.00 91.12 202 GLY A N 1
ATOM 1685 C CA . GLY A 1 202 ? -3.120 -5.164 -9.308 1.00 91.12 202 GLY A CA 1
ATOM 1686 C C . GLY A 1 202 ? -4.644 -5.113 -9.455 1.00 91.12 202 GLY A C 1
ATOM 1687 O O . GLY A 1 202 ? -5.310 -4.353 -8.745 1.00 91.12 202 GLY A O 1
ATOM 1688 N N . ILE A 1 203 ? -5.221 -5.952 -10.321 1.00 91.44 203 ILE A N 1
ATOM 1689 C CA . ILE A 1 203 ? -6.679 -6.093 -10.463 1.00 91.44 203 ILE A CA 1
ATOM 1690 C C . ILE A 1 203 ? -7.286 -6.683 -9.190 1.00 91.44 203 ILE A C 1
ATOM 1692 O O . ILE A 1 203 ? -8.247 -6.122 -8.662 1.00 91.44 203 ILE A O 1
ATOM 1696 N N . VAL A 1 204 ? -6.711 -7.774 -8.670 1.00 92.56 204 VAL A N 1
ATOM 1697 C CA . VAL A 1 204 ? -7.164 -8.409 -7.417 1.00 92.56 204 VAL A CA 1
ATOM 1698 C C . VAL A 1 204 ? -7.189 -7.389 -6.281 1.00 92.56 204 VAL A C 1
ATOM 1700 O O . VAL A 1 204 ? -8.184 -7.251 -5.570 1.00 92.56 204 VAL A O 1
ATOM 1703 N N . GLN A 1 205 ? -6.120 -6.612 -6.158 1.00 93.06 205 GLN A N 1
ATOM 1704 C CA . GLN A 1 205 ? -6.003 -5.585 -5.141 1.00 93.06 205 GLN A CA 1
ATOM 1705 C C . GLN A 1 205 ? -7.041 -4.473 -5.297 1.00 93.06 205 GLN A C 1
ATOM 1707 O O . GLN A 1 205 ? -7.656 -4.048 -4.319 1.00 93.06 205 GLN A O 1
ATOM 1712 N N . THR A 1 206 ? -7.258 -4.012 -6.529 1.00 91.81 206 THR A N 1
ATOM 1713 C CA . THR A 1 206 ? -8.269 -2.993 -6.832 1.00 91.81 206 THR A CA 1
ATOM 1714 C C . THR A 1 206 ? -9.663 -3.493 -6.465 1.00 91.81 206 THR A C 1
ATOM 1716 O O . THR A 1 206 ? -10.437 -2.752 -5.867 1.00 91.81 206 THR A O 1
ATOM 1719 N N . ALA A 1 207 ? -9.969 -4.763 -6.740 1.00 91.12 207 ALA A N 1
ATOM 1720 C CA . ALA A 1 207 ? -11.243 -5.371 -6.379 1.00 91.12 207 ALA A CA 1
ATOM 1721 C C . ALA A 1 207 ? -11.474 -5.369 -4.856 1.00 91.12 207 ALA A C 1
ATOM 1723 O O . ALA A 1 207 ? -12.553 -4.988 -4.401 1.00 91.12 207 ALA A O 1
ATOM 1724 N N . PHE A 1 208 ? -10.455 -5.702 -4.055 1.00 90.69 208 PHE A N 1
ATOM 1725 C CA . PHE A 1 208 ? -10.556 -5.607 -2.595 1.00 90.69 208 PHE A CA 1
ATOM 1726 C C . PHE A 1 208 ? -10.648 -4.165 -2.082 1.00 90.69 208 PHE A C 1
ATOM 1728 O O . PHE A 1 208 ? -11.315 -3.917 -1.081 1.00 90.69 208 PHE A O 1
ATOM 1735 N N . TYR A 1 209 ? -10.023 -3.196 -2.755 1.00 89.06 209 TYR A N 1
ATOM 1736 C CA . TYR A 1 209 ? -10.139 -1.781 -2.382 1.00 89.06 209 TYR A CA 1
ATOM 1737 C C . TYR A 1 209 ? -11.522 -1.211 -2.703 1.00 89.06 209 TYR A C 1
ATOM 1739 O O . TYR A 1 209 ? -12.057 -0.440 -1.909 1.00 89.06 209 TYR A O 1
ATOM 1747 N N . LEU A 1 210 ? -12.121 -1.605 -3.829 1.00 89.81 210 LEU A N 1
ATOM 1748 C CA . LEU A 1 210 ? -13.509 -1.266 -4.145 1.00 89.81 210 LEU A CA 1
ATOM 1749 C C . LEU A 1 210 ? -14.458 -1.859 -3.105 1.00 89.81 210 LEU A C 1
ATOM 1751 O O . LEU A 1 210 ? -15.361 -1.169 -2.640 1.00 89.81 210 LEU A O 1
ATOM 1755 N N . ASP A 1 211 ? -14.213 -3.102 -2.690 1.00 88.31 211 ASP A N 1
ATOM 1756 C CA . ASP A 1 211 ? -14.980 -3.733 -1.621 1.00 88.31 211 ASP A CA 1
ATOM 1757 C C . ASP A 1 211 ? -14.849 -2.984 -0.288 1.00 88.31 211 ASP A C 1
ATOM 1759 O O . ASP A 1 211 ? -15.831 -2.728 0.407 1.00 88.31 211 ASP A O 1
ATOM 1763 N N . PHE A 1 212 ? -13.632 -2.562 0.041 1.00 86.38 212 PHE A N 1
ATOM 1764 C CA . PHE A 1 212 ? -13.339 -1.768 1.229 1.00 86.38 212 PHE A CA 1
ATOM 1765 C C . PHE A 1 212 ? -14.035 -0.407 1.213 1.00 86.38 212 PHE A C 1
ATOM 1767 O O . PHE A 1 212 ? -14.671 -0.031 2.200 1.00 86.38 212 PHE A O 1
ATOM 1774 N N . ALA A 1 213 ? -13.983 0.298 0.082 1.00 86.31 213 ALA A N 1
ATOM 1775 C CA . ALA A 1 213 ? -14.687 1.559 -0.106 1.00 86.31 213 ALA A CA 1
ATOM 1776 C C . ALA A 1 213 ? -16.210 1.377 -0.015 1.00 86.31 213 ALA A C 1
ATOM 1778 O O . ALA A 1 213 ? -16.883 2.182 0.629 1.00 86.31 213 ALA A O 1
ATOM 1779 N N . TRP A 1 214 ? -16.746 0.300 -0.596 1.00 84.38 214 TRP A N 1
ATOM 1780 C CA . TRP A 1 214 ? -18.166 -0.039 -0.527 1.00 84.38 214 TRP A CA 1
ATOM 1781 C C . TRP A 1 214 ? -18.622 -0.281 0.914 1.00 84.38 214 TRP A C 1
ATOM 1783 O O . TRP A 1 214 ? -19.537 0.390 1.386 1.00 84.38 214 TRP A O 1
ATOM 1793 N N . VAL A 1 215 ? -17.943 -1.172 1.646 1.00 82.00 215 VAL A N 1
ATOM 1794 C CA . VAL A 1 215 ? -18.258 -1.479 3.053 1.00 82.00 215 VAL A CA 1
ATOM 1795 C C . VAL A 1 215 ? -18.212 -0.215 3.914 1.00 82.00 215 VAL A C 1
ATOM 1797 O O . VAL A 1 215 ? -19.092 -0.000 4.750 1.00 82.00 215 VAL A O 1
ATOM 1800 N N . TYR A 1 216 ? -17.221 0.651 3.701 1.00 81.00 216 TYR A N 1
ATOM 1801 C CA . TYR A 1 216 ? -17.128 1.911 4.428 1.00 81.00 216 TYR A CA 1
ATOM 1802 C C . TYR A 1 216 ? -18.265 2.884 4.087 1.00 81.00 216 TYR A C 1
ATOM 1804 O O . TYR A 1 216 ? -18.859 3.479 4.990 1.00 81.00 216 TYR A O 1
ATOM 1812 N N . TYR A 1 217 ? -18.593 3.046 2.804 1.00 79.75 217 TYR A N 1
ATOM 1813 C CA . TYR A 1 217 ? -19.660 3.946 2.368 1.00 79.75 217 TYR A CA 1
ATOM 1814 C C . TYR A 1 217 ? -21.031 3.493 2.885 1.00 79.75 217 TYR A C 1
ATOM 1816 O O . TYR A 1 217 ? -21.782 4.302 3.435 1.00 79.75 217 TYR A O 1
ATOM 1824 N N . SER A 1 218 ? -21.334 2.194 2.796 1.00 75.56 218 SER A N 1
ATOM 1825 C CA . SER A 1 218 ? -22.568 1.612 3.338 1.00 75.56 218 SER A CA 1
ATOM 1826 C C . SER A 1 218 ? -22.701 1.863 4.842 1.00 75.56 218 SER A C 1
ATOM 1828 O O . SER A 1 218 ? -23.779 2.212 5.315 1.00 75.56 218 SER A O 1
ATOM 1830 N N . ARG A 1 219 ? -21.597 1.799 5.596 1.00 68.25 219 ARG A N 1
ATOM 1831 C CA . ARG A 1 219 ? -21.577 2.108 7.033 1.00 68.25 219 ARG A CA 1
ATOM 1832 C C . ARG A 1 219 ? -21.945 3.562 7.340 1.00 68.25 219 ARG A C 1
ATOM 1834 O O . ARG A 1 219 ? -22.658 3.828 8.307 1.00 68.25 219 ARG A O 1
ATOM 1841 N N . GLN A 1 220 ? -21.457 4.520 6.548 1.00 60.22 220 GLN A N 1
ATOM 1842 C CA . GLN A 1 220 ? -21.715 5.947 6.784 1.00 60.22 220 GLN A CA 1
ATOM 1843 C C . GLN A 1 220 ? -23.189 6.328 6.590 1.00 60.22 220 GLN A C 1
ATOM 1845 O O . GLN A 1 220 ? -23.665 7.266 7.231 1.00 60.22 220 GLN A O 1
ATOM 1850 N N . ARG A 1 221 ? -23.934 5.585 5.763 1.00 51.69 221 ARG A N 1
ATOM 1851 C CA . ARG A 1 221 ? -25.356 5.842 5.481 1.00 51.69 221 ARG A CA 1
ATOM 1852 C C . ARG A 1 221 ? -26.304 5.515 6.648 1.00 51.69 221 ARG A C 1
ATOM 1854 O O . ARG A 1 221 ? -27.477 5.854 6.557 1.00 51.69 221 ARG A O 1
ATOM 1861 N N . VAL A 1 222 ? -25.813 4.949 7.759 1.00 49.69 222 VAL A N 1
ATOM 1862 C CA . VAL A 1 222 ? -26.641 4.526 8.914 1.00 49.69 222 VAL A CA 1
ATOM 1863 C C . VAL A 1 222 ? -26.736 5.584 10.034 1.00 49.69 222 VAL A C 1
ATOM 1865 O O . VAL A 1 222 ? -27.453 5.400 11.012 1.00 49.69 222 VAL A O 1
ATOM 1868 N N . LYS A 1 223 ? -26.108 6.760 9.907 1.00 45.59 223 LYS A N 1
ATOM 1869 C CA . LYS A 1 223 ? -26.358 7.883 10.837 1.00 45.59 223 LYS A CA 1
ATOM 1870 C C . LYS A 1 223 ? -27.484 8.788 10.336 1.00 45.59 223 LYS A C 1
ATOM 1872 O O . LYS A 1 223 ? -27.240 9.919 9.919 1.00 45.59 223 LYS A O 1
ATOM 1877 N N . LEU A 1 224 ? -28.726 8.307 10.400 1.00 40.81 224 LEU A N 1
ATOM 1878 C CA . LEU A 1 224 ? -29.892 9.190 10.343 1.00 40.81 224 LEU A CA 1
ATOM 1879 C C . LEU A 1 224 ? -30.155 9.791 11.728 1.00 40.81 224 LEU A C 1
ATOM 1881 O O . LEU A 1 224 ? -30.020 9.139 12.760 1.00 40.81 224 LEU A O 1
ATOM 1885 N N . ARG A 1 225 ? -30.535 11.068 11.716 1.00 48.34 225 ARG A N 1
ATOM 1886 C CA . ARG A 1 225 ? -30.705 12.016 12.830 1.00 48.34 225 ARG A CA 1
ATOM 1887 C C . ARG A 1 225 ? -31.773 11.630 13.880 1.00 48.34 225 ARG A C 1
ATOM 1889 O O . ARG A 1 225 ? -32.194 12.507 14.615 1.00 48.34 225 ARG A O 1
ATOM 1896 N N . ASN A 1 226 ? -32.218 10.367 13.942 1.00 36.38 226 ASN A N 1
ATOM 1897 C CA . ASN A 1 226 ? -33.428 9.941 14.663 1.00 36.38 226 ASN A CA 1
ATOM 1898 C C . ASN A 1 226 ? -33.366 8.536 15.313 1.00 36.38 226 ASN A C 1
ATOM 1900 O O . ASN A 1 226 ? -34.384 7.863 15.404 1.00 36.38 226 ASN A O 1
ATOM 1904 N N . GLY A 1 227 ? -32.200 8.070 15.779 1.00 47.16 227 GLY A N 1
ATOM 1905 C CA . GLY A 1 227 ? -32.129 7.003 16.800 1.00 47.16 227 GLY A CA 1
ATOM 1906 C C . GLY A 1 227 ? -32.712 5.618 16.456 1.00 47.16 227 GLY A C 1
ATOM 1907 O O . GLY A 1 227 ? -32.814 4.783 17.348 1.00 47.16 227 GLY A O 1
ATOM 1908 N N . GLY A 1 228 ? -33.075 5.346 15.201 1.00 38.06 228 GLY A N 1
ATOM 1909 C CA . GLY A 1 228 ? -33.498 4.025 14.735 1.00 38.06 228 GLY A CA 1
ATOM 1910 C C . GLY A 1 228 ? -32.311 3.257 14.164 1.00 38.06 228 GLY A C 1
ATOM 1911 O O . GLY A 1 228 ? -31.797 3.614 13.104 1.00 38.06 228 GLY A O 1
ATOM 1912 N N . VAL A 1 229 ? -31.863 2.223 14.875 1.00 43.81 229 VAL A N 1
ATOM 1913 C CA . VAL A 1 229 ? -30.898 1.240 14.368 1.00 43.81 229 VAL A CA 1
ATOM 1914 C C . VAL A 1 229 ? -31.587 0.456 13.251 1.00 43.81 229 VAL A C 1
ATOM 1916 O O . VAL A 1 229 ? -32.609 -0.177 13.494 1.00 43.81 229 VAL A O 1
ATOM 1919 N N . VAL A 1 230 ? -31.055 0.534 12.030 1.00 48.03 230 VAL A N 1
ATOM 1920 C CA . VAL A 1 230 ? -31.523 -0.276 10.897 1.00 48.03 230 VAL A CA 1
ATOM 1921 C C . VAL A 1 230 ? -30.635 -1.508 10.767 1.00 48.03 230 VAL A C 1
ATOM 1923 O O . VAL A 1 230 ? -29.412 -1.428 10.894 1.00 48.03 230 VAL A O 1
ATOM 1926 N N . ASP A 1 231 ? -31.318 -2.631 10.571 1.00 43.84 231 ASP A N 1
ATOM 1927 C CA . ASP A 1 231 ? -30.875 -3.999 10.778 1.00 43.84 231 ASP A CA 1
ATOM 1928 C C . ASP A 1 231 ? -29.662 -4.467 9.967 1.00 43.84 231 ASP A C 1
ATOM 1930 O O . ASP A 1 231 ? -29.343 -4.008 8.871 1.00 43.84 231 ASP A O 1
ATOM 1934 N N . SER A 1 232 ? -29.018 -5.468 10.557 1.00 46.06 232 SER A N 1
ATOM 1935 C CA . SER A 1 232 ? -27.760 -6.133 10.202 1.00 46.06 232 SER A CA 1
ATOM 1936 C C . SER A 1 232 ? -27.675 -6.834 8.828 1.00 46.06 232 SER A C 1
ATOM 1938 O O . SER A 1 232 ? -26.709 -7.554 8.563 1.00 46.06 232 SER A O 1
ATOM 1940 N N . GLU A 1 233 ? -28.612 -6.612 7.908 1.00 46.97 233 GLU A N 1
ATOM 1941 C CA . GLU A 1 233 ? -28.693 -7.382 6.658 1.00 46.97 233 GLU A CA 1
ATOM 1942 C C . GLU A 1 233 ? -27.736 -6.900 5.551 1.00 46.97 233 GLU A C 1
ATOM 1944 O O . GLU A 1 233 ? -27.329 -7.686 4.687 1.00 46.97 233 GLU A O 1
ATOM 1949 N N . ASP A 1 234 ? -27.281 -5.645 5.596 1.00 46.44 234 ASP A N 1
ATOM 1950 C CA . ASP A 1 234 ? -26.396 -5.081 4.563 1.00 46.44 234 ASP A CA 1
ATOM 1951 C C . ASP A 1 234 ? -24.929 -5.545 4.670 1.00 46.44 234 ASP A C 1
ATOM 1953 O O . ASP A 1 234 ? -24.183 -5.481 3.688 1.00 46.44 234 ASP A O 1
ATOM 1957 N N . PHE A 1 235 ? -24.511 -6.114 5.808 1.00 46.78 235 PHE A N 1
ATOM 1958 C CA . PHE A 1 235 ? -23.152 -6.651 5.995 1.00 46.78 235 PHE A CA 1
ATOM 1959 C C . PHE A 1 235 ? -22.876 -7.929 5.177 1.00 46.78 235 PHE A C 1
ATOM 1961 O O . PHE A 1 235 ? -21.715 -8.313 4.990 1.00 46.78 235 PHE A O 1
ATOM 1968 N N . SER A 1 236 ? -23.929 -8.576 4.662 1.00 49.50 236 SER A N 1
ATOM 1969 C CA . SER A 1 236 ? -23.861 -9.793 3.839 1.00 49.50 236 SER A CA 1
ATOM 1970 C C . SER A 1 236 ? -23.619 -9.527 2.342 1.00 49.50 236 SER A C 1
ATOM 1972 O O . SER A 1 236 ? -23.241 -10.443 1.607 1.00 49.50 236 SER A O 1
ATOM 1974 N N . LYS A 1 237 ? -23.790 -8.280 1.876 1.00 48.03 237 LYS A N 1
ATOM 1975 C CA . LYS A 1 237 ? -23.921 -7.951 0.442 1.00 48.03 237 LYS A CA 1
ATOM 1976 C C . LYS A 1 237 ? -22.617 -7.703 -0.316 1.00 48.03 237 LYS A C 1
ATOM 1978 O O . LYS A 1 237 ? -22.646 -7.491 -1.525 1.00 48.03 237 LYS A O 1
ATOM 1983 N N . SER A 1 238 ? -21.463 -7.756 0.342 1.00 55.50 238 SER A N 1
ATOM 1984 C CA . SER A 1 238 ? -20.191 -7.675 -0.378 1.00 55.50 238 SER A CA 1
ATOM 1985 C C . SER A 1 238 ? -19.861 -9.033 -1.028 1.00 55.50 238 SER A C 1
ATOM 1987 O O . SER A 1 238 ? -19.482 -10.011 -0.376 1.00 55.50 238 SER A O 1
ATOM 1989 N N . TRP A 1 239 ? -20.080 -9.085 -2.344 1.00 57.31 239 TRP A N 1
ATOM 1990 C CA . TRP A 1 239 ? -20.091 -10.284 -3.192 1.00 57.31 239 TRP A CA 1
ATOM 1991 C C . TRP A 1 239 ? -18.736 -11.010 -3.270 1.00 57.31 239 TRP A C 1
ATOM 1993 O O . TRP A 1 239 ? -18.701 -12.240 -3.333 1.00 57.31 239 TRP A O 1
ATOM 2003 N N . LEU A 1 240 ? -17.615 -10.278 -3.222 1.00 58.50 240 LEU A N 1
ATOM 2004 C CA . LEU A 1 240 ? -16.270 -10.848 -3.399 1.00 58.50 240 LEU A CA 1
ATOM 2005 C C . LEU A 1 240 ? -15.757 -11.558 -2.147 1.00 58.50 240 LEU A C 1
ATOM 2007 O O . LEU A 1 240 ? -15.361 -12.722 -2.208 1.00 58.50 240 LEU A O 1
ATOM 2011 N N . VAL A 1 241 ? -15.792 -10.886 -0.997 1.00 56.69 241 VAL A N 1
ATOM 2012 C CA . VAL A 1 241 ? -15.273 -11.460 0.250 1.00 56.69 241 VAL A CA 1
ATOM 2013 C C . VAL A 1 241 ? -16.182 -12.574 0.749 1.00 56.69 241 VAL A C 1
ATOM 2015 O O . VAL A 1 241 ? -15.672 -13.583 1.220 1.00 56.69 241 VAL A O 1
ATOM 2018 N N . ASN A 1 242 ? -17.506 -12.471 0.576 1.00 59.38 242 ASN A N 1
ATOM 2019 C CA . ASN A 1 242 ? -18.402 -13.563 0.960 1.00 59.38 242 ASN A CA 1
ATOM 2020 C C . ASN A 1 242 ? -18.121 -14.826 0.130 1.00 59.38 242 ASN A C 1
ATOM 2022 O O . ASN A 1 242 ? -18.180 -15.924 0.667 1.00 59.38 242 ASN A O 1
ATOM 2026 N N . ARG A 1 243 ? -17.717 -14.701 -1.144 1.00 60.50 243 ARG A N 1
ATOM 2027 C CA . ARG A 1 243 ? -17.288 -15.858 -1.940 1.00 60.50 243 ARG A CA 1
ATOM 2028 C C . ARG A 1 243 ? -15.945 -16.413 -1.472 1.00 60.50 243 ARG A C 1
ATOM 2030 O O . ARG A 1 243 ? -15.850 -17.615 -1.286 1.00 60.50 243 ARG A O 1
ATOM 2037 N N . VAL A 1 244 ? -14.933 -15.582 -1.227 1.00 57.19 244 VAL A N 1
ATOM 2038 C CA . VAL A 1 244 ? -13.606 -16.058 -0.779 1.00 57.19 244 VAL A CA 1
ATOM 2039 C C . VAL A 1 244 ? -13.655 -16.658 0.636 1.00 57.19 244 VAL A C 1
ATOM 2041 O O . VAL A 1 244 ? -13.003 -17.665 0.907 1.00 57.19 244 VAL A O 1
ATOM 2044 N N . VAL A 1 245 ? -14.466 -16.083 1.527 1.00 57.12 245 VAL A N 1
ATOM 2045 C CA . VAL A 1 245 ? -14.626 -16.521 2.921 1.00 57.12 245 VAL A CA 1
ATOM 2046 C C . VAL A 1 245 ? -15.598 -17.705 3.034 1.00 57.12 245 VAL A C 1
ATOM 2048 O O . VAL A 1 245 ? -15.248 -18.693 3.680 1.00 57.12 245 VAL A O 1
ATOM 2051 N N . ASN A 1 246 ? -16.764 -17.691 2.366 1.00 51.00 246 ASN A N 1
ATOM 2052 C CA . ASN A 1 246 ? -17.729 -18.804 2.454 1.00 51.00 246 ASN A CA 1
ATOM 2053 C C . ASN A 1 246 ? -17.352 -20.012 1.600 1.00 51.00 246 ASN A C 1
ATOM 2055 O O . ASN A 1 246 ? -17.693 -21.127 1.984 1.00 51.00 246 ASN A O 1
ATOM 2059 N N . PHE A 1 247 ? -16.631 -19.842 0.484 1.00 47.53 247 PHE A N 1
ATOM 2060 C CA . PHE A 1 247 ? -16.138 -20.991 -0.287 1.00 47.53 247 PHE A CA 1
ATOM 2061 C C . PHE A 1 247 ? -15.232 -21.884 0.566 1.00 47.53 247 PHE A C 1
ATOM 2063 O O . PHE A 1 247 ? -15.226 -23.101 0.399 1.00 47.53 247 PHE A O 1
ATOM 2070 N N . ARG A 1 248 ? -14.509 -21.289 1.524 1.00 50.09 248 ARG A N 1
ATOM 2071 C CA . ARG A 1 248 ? -13.645 -22.025 2.446 1.00 50.09 248 ARG A CA 1
ATOM 2072 C C . ARG A 1 248 ? -14.349 -22.432 3.735 1.00 50.09 248 ARG A C 1
ATOM 2074 O O . ARG A 1 248 ? -14.089 -23.531 4.198 1.00 50.09 248 ARG A O 1
ATOM 2081 N N . ALA A 1 249 ? -15.288 -21.632 4.252 1.00 48.72 249 ALA A N 1
ATOM 2082 C CA . ALA A 1 249 ? -16.136 -22.054 5.370 1.00 48.72 249 ALA A CA 1
ATOM 2083 C C . ALA A 1 249 ? -16.908 -23.341 5.038 1.00 48.72 249 ALA A C 1
ATOM 2085 O O . ALA A 1 249 ? -16.990 -24.213 5.892 1.00 48.72 249 ALA A O 1
ATOM 2086 N N . ARG A 1 250 ? -17.376 -23.503 3.788 1.00 45.25 250 ARG A N 1
ATOM 2087 C CA . ARG A 1 250 ? -17.986 -24.750 3.287 1.00 45.25 250 ARG A CA 1
ATOM 2088 C C . ARG A 1 250 ? -17.017 -25.932 3.217 1.00 45.25 250 ARG A C 1
ATOM 2090 O O . ARG A 1 250 ? -17.461 -27.055 3.369 1.00 45.25 250 ARG A O 1
ATOM 2097 N N . ARG A 1 251 ? -15.720 -25.691 2.978 1.00 49.84 251 ARG A N 1
ATOM 2098 C CA . ARG A 1 251 ? -14.699 -26.753 3.007 1.00 49.84 251 ARG A CA 1
ATOM 2099 C C . ARG A 1 251 ? -14.340 -27.144 4.430 1.00 49.84 251 ARG A C 1
ATOM 2101 O O . ARG A 1 251 ? -14.342 -28.317 4.722 1.00 49.84 251 ARG A O 1
ATOM 2108 N N . THR A 1 252 ? -14.122 -26.182 5.323 1.00 46.03 252 THR A N 1
ATOM 2109 C CA . THR A 1 252 ? -13.810 -26.483 6.728 1.00 46.03 252 THR A CA 1
ATOM 2110 C C . THR A 1 252 ? -14.982 -27.149 7.446 1.00 46.03 252 THR A C 1
ATOM 2112 O O . THR A 1 252 ? -14.748 -28.056 8.224 1.00 46.03 252 THR A O 1
ATOM 2115 N N . SER A 1 253 ? -16.228 -26.759 7.147 1.00 47.03 253 SER A N 1
ATOM 2116 C CA . SER A 1 253 ? -17.402 -27.479 7.665 1.00 47.03 253 SER A CA 1
ATOM 2117 C C . SER A 1 253 ? -17.578 -28.853 7.023 1.00 47.03 253 SER A C 1
ATOM 2119 O O . SER A 1 253 ? -17.947 -29.768 7.735 1.00 47.03 253 SER A O 1
ATOM 2121 N N . ALA A 1 254 ? -17.259 -29.031 5.736 1.00 53.16 254 ALA A N 1
ATOM 2122 C CA . ALA A 1 254 ? -17.247 -30.361 5.125 1.00 53.16 254 ALA A CA 1
ATOM 2123 C C . ALA A 1 254 ? -16.140 -31.259 5.703 1.00 53.16 254 ALA A C 1
ATOM 2125 O O . ALA A 1 254 ? -16.399 -32.424 5.951 1.00 53.16 254 ALA A O 1
ATOM 2126 N N . ASP A 1 255 ? -14.948 -30.719 5.971 1.00 51.12 255 ASP A N 1
ATOM 2127 C CA . ASP A 1 255 ? -13.826 -31.450 6.569 1.00 51.12 255 ASP A CA 1
ATOM 2128 C C . ASP A 1 255 ? -14.096 -31.769 8.059 1.00 51.12 255 ASP A C 1
ATOM 2130 O O . ASP A 1 255 ? -13.737 -32.843 8.530 1.00 51.12 255 ASP A O 1
ATOM 2134 N N . GLU A 1 256 ? -14.759 -30.873 8.807 1.00 54.19 256 GLU A N 1
ATOM 2135 C CA . GLU A 1 256 ? -15.225 -31.137 10.182 1.00 54.19 256 GLU A CA 1
ATOM 2136 C C . GLU A 1 256 ? -16.384 -32.147 10.206 1.00 54.19 256 GLU A C 1
ATOM 2138 O O . GLU A 1 256 ? -16.370 -33.052 11.028 1.00 54.19 256 GLU A O 1
ATOM 2143 N N . GLU A 1 257 ? -17.355 -32.046 9.294 1.00 54.09 257 GLU A N 1
ATOM 2144 C CA . GLU A 1 257 ? -18.475 -32.992 9.171 1.00 54.09 257 GLU A CA 1
ATOM 2145 C C . GLU A 1 257 ? -18.003 -34.370 8.679 1.00 54.09 257 GLU A C 1
ATOM 2147 O O . GLU A 1 257 ? -18.579 -35.386 9.050 1.00 54.09 257 GLU A O 1
ATOM 2152 N N . GLN A 1 258 ? -16.930 -34.425 7.888 1.00 51.31 258 GLN A N 1
ATOM 2153 C CA . GLN A 1 258 ? -16.316 -35.668 7.425 1.00 51.31 258 GLN A CA 1
ATOM 2154 C C . GLN A 1 258 ? -15.434 -36.312 8.505 1.00 51.31 258 GLN A C 1
ATOM 2156 O O . GLN A 1 258 ? -15.552 -37.511 8.715 1.00 51.31 258 GLN A O 1
ATOM 2161 N N . ASN A 1 259 ? -14.662 -35.531 9.271 1.00 47.03 259 ASN A N 1
ATOM 2162 C CA . ASN A 1 259 ? -13.950 -36.044 10.450 1.00 47.03 259 ASN A CA 1
ATOM 2163 C C . ASN A 1 259 ? -14.918 -36.537 11.541 1.00 47.03 259 ASN A C 1
ATOM 2165 O O . ASN A 1 259 ? -14.658 -37.555 12.167 1.00 47.03 259 ASN A O 1
ATOM 2169 N N . LEU A 1 260 ? -16.053 -35.856 11.742 1.00 53.75 260 LEU A N 1
ATOM 2170 C CA . LEU A 1 260 ? -17.097 -36.307 12.670 1.00 53.75 260 LEU A CA 1
ATOM 2171 C C . LEU A 1 260 ? -17.779 -37.598 12.195 1.00 53.75 260 LEU A C 1
ATOM 2173 O O . LEU A 1 260 ? -18.160 -38.412 13.026 1.00 53.75 260 LEU A O 1
ATOM 2177 N N . ARG A 1 261 ? -17.912 -37.804 10.878 1.00 51.78 261 ARG A N 1
ATOM 2178 C CA . ARG A 1 261 ? -18.436 -39.055 10.306 1.00 51.78 261 ARG A CA 1
ATOM 2179 C C . ARG A 1 261 ? -17.451 -40.213 10.425 1.00 51.78 261 ARG A C 1
ATOM 2181 O O . ARG A 1 261 ? -17.882 -41.311 10.750 1.00 51.78 261 ARG A O 1
ATOM 2188 N N . ASP A 1 262 ? -16.160 -39.965 10.224 1.00 52.62 262 ASP A N 1
ATOM 2189 C CA . ASP A 1 262 ? -15.120 -40.983 10.417 1.00 52.62 262 ASP A CA 1
ATOM 2190 C C . ASP A 1 262 ? -14.978 -41.371 11.908 1.00 52.62 262 ASP A C 1
ATOM 2192 O O . ASP A 1 262 ? -14.723 -42.535 12.218 1.00 52.62 262 ASP A O 1
ATOM 2196 N N . ASP A 1 263 ? -15.219 -40.433 12.835 1.00 49.72 263 ASP A N 1
ATOM 2197 C CA . ASP A 1 263 ? -15.293 -40.703 14.281 1.00 49.72 263 ASP A CA 1
ATOM 2198 C C . ASP A 1 263 ? -16.614 -41.401 14.696 1.00 49.72 263 ASP A C 1
ATOM 2200 O O . ASP A 1 263 ? -16.611 -42.219 15.620 1.00 49.72 263 ASP A O 1
ATOM 2204 N N . GLU A 1 264 ? -17.742 -41.131 14.020 1.00 46.62 264 GLU A N 1
ATOM 2205 C CA . GLU A 1 264 ? -19.034 -41.808 14.252 1.00 46.62 264 GLU A CA 1
ATOM 2206 C C . GLU A 1 264 ? -19.095 -43.226 13.653 1.00 46.62 264 GLU A C 1
ATOM 2208 O O . GLU A 1 264 ? -19.746 -44.098 14.230 1.00 46.62 264 GLU A O 1
ATOM 2213 N N . GLU A 1 265 ? -18.400 -43.509 12.546 1.00 47.72 265 GLU A N 1
ATOM 2214 C CA . GLU A 1 265 ? -18.327 -44.861 11.960 1.00 47.72 265 GLU A CA 1
ATOM 2215 C C . GLU A 1 265 ? -17.434 -45.825 12.771 1.00 47.72 265 GLU A C 1
ATOM 2217 O O . GLU A 1 265 ? -17.485 -47.039 12.568 1.00 47.72 265 GLU A O 1
ATOM 2222 N N . GLY A 1 266 ? -16.654 -45.313 13.732 1.00 45.75 266 GLY A N 1
ATOM 2223 C CA . GLY A 1 266 ? -15.804 -46.107 14.625 1.00 45.75 266 GLY A CA 1
ATOM 2224 C C . GLY A 1 266 ? -16.458 -46.571 15.933 1.00 45.75 266 GLY A C 1
ATOM 2225 O O . GLY A 1 266 ? -15.829 -47.323 16.682 1.00 45.75 266 GLY A O 1
ATOM 2226 N N . VAL A 1 267 ? -17.686 -46.140 16.248 1.00 42.66 267 VAL A N 1
ATOM 2227 C CA . VAL A 1 267 ? -18.333 -46.440 17.537 1.00 42.66 267 VAL A CA 1
ATOM 2228 C C . VAL A 1 267 ? -19.774 -46.904 17.332 1.00 42.66 267 VAL A C 1
ATOM 2230 O O . VAL A 1 267 ? -20.714 -46.121 17.234 1.00 42.66 267 VAL A O 1
ATOM 2233 N N . ASP A 1 268 ? -19.946 -48.224 17.324 1.00 41.19 268 ASP A N 1
ATOM 2234 C CA . ASP A 1 268 ? -21.246 -48.888 17.380 1.00 41.19 268 ASP A CA 1
ATOM 2235 C C . ASP A 1 268 ? -22.084 -48.416 18.589 1.00 41.19 268 ASP A C 1
ATOM 2237 O O . ASP A 1 268 ? -21.733 -48.658 19.746 1.00 41.19 268 ASP A O 1
ATOM 2241 N N . GLY A 1 269 ? -23.274 -47.866 18.315 1.00 38.94 269 GLY A N 1
ATOM 2242 C CA . GLY A 1 269 ? -24.457 -48.136 19.140 1.00 38.94 269 GLY A CA 1
ATOM 2243 C C . GLY A 1 269 ? -25.229 -46.950 19.742 1.00 38.94 269 GLY A C 1
ATOM 2244 O O . GLY A 1 269 ? -24.972 -46.546 20.871 1.00 38.94 269 GLY A O 1
ATOM 2245 N N . ARG A 1 270 ? -26.343 -46.621 19.059 1.00 34.03 270 ARG A N 1
ATOM 2246 C CA . ARG A 1 270 ? -27.655 -46.066 19.507 1.00 34.03 270 ARG A CA 1
ATOM 2247 C C . ARG A 1 270 ? -27.959 -44.606 19.112 1.00 34.03 270 ARG A C 1
ATOM 2249 O O . ARG A 1 270 ? -27.274 -43.695 19.562 1.00 34.03 270 ARG A O 1
ATOM 2256 N N . PRO A 1 271 ? -29.065 -44.348 18.376 1.00 39.00 271 PRO A N 1
ATOM 2257 C CA . PRO A 1 271 ? -29.454 -42.992 18.006 1.00 39.00 271 PRO A CA 1
ATOM 2258 C C . PRO A 1 271 ? -30.189 -42.296 19.163 1.00 39.00 271 PRO A C 1
ATOM 2260 O O . PRO A 1 271 ? -31.282 -42.704 19.559 1.00 39.00 271 PRO A O 1
ATOM 2263 N N . SER A 1 272 ? -29.601 -41.219 19.688 1.00 38.12 272 SER A N 1
ATOM 2264 C CA . SER A 1 272 ? -30.279 -40.259 20.567 1.00 38.12 272 SER A CA 1
ATOM 2265 C C . SER A 1 272 ? -30.952 -39.185 19.713 1.00 38.12 272 SER A C 1
ATOM 2267 O O . SER A 1 272 ? -30.304 -38.433 18.986 1.00 38.12 272 SER A O 1
ATOM 2269 N N . ASN A 1 273 ? -32.279 -39.138 19.767 1.00 41.22 273 ASN A N 1
ATOM 2270 C CA . ASN A 1 273 ? -33.101 -38.264 18.942 1.00 41.22 273 ASN A CA 1
ATOM 2271 C C . ASN A 1 273 ? -33.227 -36.877 19.609 1.00 41.22 273 ASN A C 1
ATOM 2273 O O . ASN A 1 273 ? -34.188 -36.610 20.332 1.00 41.22 273 ASN A O 1
ATOM 2277 N N . ASN A 1 274 ? -32.256 -35.984 19.394 1.00 41.81 274 ASN A N 1
ATOM 2278 C CA . ASN A 1 274 ? -32.285 -34.630 19.961 1.00 41.81 274 ASN A CA 1
ATOM 2279 C C . ASN A 1 274 ? -33.145 -33.677 19.116 1.00 41.81 274 ASN A C 1
ATOM 2281 O O . ASN A 1 274 ? -32.706 -33.082 18.133 1.00 41.81 274 ASN A O 1
ATOM 2285 N N . ARG A 1 275 ? -34.398 -33.496 19.539 1.00 41.41 275 ARG A N 1
ATOM 2286 C CA . ARG A 1 275 ? -35.368 -32.572 18.939 1.00 41.41 275 ARG A CA 1
ATOM 2287 C C . ARG A 1 275 ? -35.176 -31.156 19.500 1.00 41.41 275 ARG A C 1
ATOM 2289 O O . ARG A 1 275 ? -35.763 -30.803 20.516 1.00 41.41 275 ARG A O 1
ATOM 2296 N N . TRP A 1 276 ? -34.360 -30.336 18.841 1.00 44.91 276 TRP A N 1
ATOM 2297 C CA . TRP A 1 276 ? -34.174 -28.922 19.200 1.00 44.91 276 TRP A CA 1
ATOM 2298 C C . TRP A 1 276 ? -35.218 -28.029 18.510 1.00 44.91 276 TRP A C 1
ATOM 2300 O O . TRP A 1 276 ? -35.345 -28.030 17.287 1.00 44.91 276 TRP A O 1
ATOM 2310 N N . GLY A 1 277 ? -35.978 -27.263 19.300 1.00 49.28 277 GLY A N 1
ATOM 2311 C CA . GLY A 1 277 ? -36.889 -26.217 18.822 1.00 49.28 277 GLY A CA 1
ATOM 2312 C C . GLY A 1 277 ? -36.223 -24.827 18.784 1.00 49.28 277 GLY A C 1
ATOM 2313 O O . GLY A 1 277 ? -35.234 -24.608 19.479 1.00 49.28 277 GLY A O 1
ATOM 2314 N N . PRO A 1 278 ? -36.756 -23.844 18.027 1.00 42.25 278 PRO A N 1
ATOM 2315 C CA . PRO A 1 278 ? -36.040 -22.616 17.636 1.00 42.25 278 PRO A CA 1
ATOM 2316 C C . PRO A 1 278 ? -35.876 -21.553 18.737 1.00 42.25 278 PRO A C 1
ATOM 2318 O O . PRO A 1 278 ? -35.472 -20.426 18.457 1.00 42.25 278 PRO A O 1
ATOM 2321 N N . ARG A 1 279 ? -36.230 -21.859 19.986 1.00 45.44 279 ARG A N 1
ATOM 2322 C CA . ARG A 1 279 ? -36.111 -20.945 21.127 1.00 45.44 279 ARG A CA 1
ATOM 2323 C C . ARG A 1 279 ? -35.457 -21.703 22.271 1.00 45.44 279 ARG A C 1
ATOM 2325 O O . ARG A 1 279 ? -36.125 -22.417 23.008 1.00 45.44 279 ARG A O 1
ATOM 2332 N N . GLY A 1 280 ? -34.134 -21.585 22.344 1.00 51.50 280 GLY A N 1
ATOM 2333 C CA . GLY A 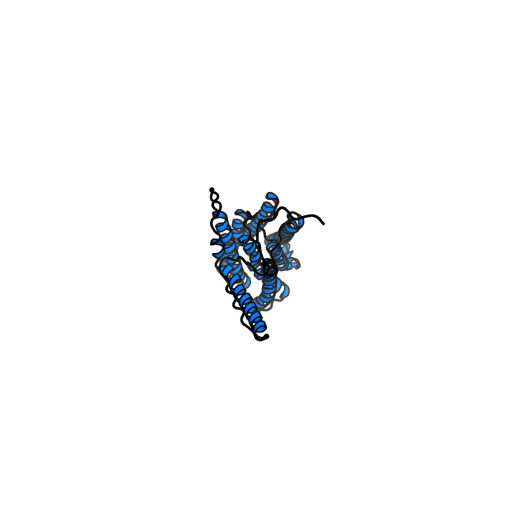1 280 ? -33.302 -22.247 23.340 1.00 51.50 280 GLY A CA 1
ATOM 2334 C C . GLY A 1 280 ? -33.653 -21.815 24.759 1.00 51.50 280 GLY A C 1
ATOM 2335 O O . GLY A 1 280 ? -33.309 -20.714 25.179 1.00 51.50 280 GLY A O 1
ATOM 2336 N N . ILE A 1 281 ? -34.308 -22.713 25.488 1.00 41.00 281 ILE A N 1
ATOM 2337 C CA . ILE A 1 281 ? -34.354 -22.744 26.947 1.00 41.00 281 ILE A CA 1
ATOM 2338 C C . ILE A 1 281 ? -34.099 -24.206 27.318 1.00 41.00 281 ILE A C 1
ATOM 2340 O O . ILE A 1 281 ? -34.948 -25.066 27.100 1.00 41.00 281 ILE A O 1
ATOM 2344 N N . SER A 1 282 ? -32.899 -24.503 27.810 1.00 41.50 282 SER A N 1
ATOM 2345 C CA . SER A 1 282 ? -32.552 -25.812 28.359 1.00 41.50 282 SER A CA 1
ATOM 2346 C C . SER A 1 282 ? -33.083 -25.895 29.789 1.00 41.50 282 SER A C 1
ATOM 2348 O O . SER A 1 282 ? -32.458 -25.373 30.710 1.00 41.50 282 SER A O 1
ATOM 2350 N N . ILE A 1 283 ? -34.244 -26.517 29.974 1.00 38.91 283 ILE A N 1
ATOM 2351 C CA . ILE A 1 283 ? -34.694 -26.995 31.285 1.00 38.91 283 ILE A CA 1
ATOM 2352 C C . ILE A 1 283 ? -34.238 -28.449 31.373 1.00 38.91 283 ILE A C 1
ATOM 2354 O O . ILE A 1 283 ? -34.838 -29.334 30.768 1.00 38.91 283 ILE A O 1
ATOM 2358 N N . ALA A 1 284 ? -33.122 -28.677 32.063 1.00 44.78 284 ALA A N 1
ATOM 2359 C CA . ALA A 1 284 ? -32.810 -29.994 32.592 1.00 44.78 284 ALA A CA 1
ATOM 2360 C C . ALA A 1 284 ? -33.720 -30.187 33.810 1.00 44.78 284 ALA A C 1
ATOM 2362 O O . ALA A 1 284 ? -33.536 -29.538 34.836 1.00 44.78 284 ALA A O 1
ATOM 2363 N N . ALA A 1 285 ? -34.767 -30.988 33.639 1.00 44.56 285 ALA A N 1
ATOM 2364 C CA . ALA A 1 285 ? -35.604 -31.468 34.725 1.00 44.56 285 ALA A CA 1
ATOM 2365 C C . ALA A 1 285 ? -35.003 -32.791 35.203 1.00 44.56 285 ALA A C 1
ATOM 2367 O O . ALA A 1 285 ? -35.360 -33.844 34.686 1.00 44.56 285 ALA A O 1
ATOM 2368 N N . ASP A 1 286 ? -34.039 -32.705 36.115 1.00 52.25 286 ASP A N 1
ATOM 2369 C CA . ASP A 1 286 ? -33.554 -33.847 36.890 1.00 52.25 286 ASP A CA 1
ATOM 2370 C C . ASP A 1 286 ? -32.994 -33.316 38.216 1.00 52.25 286 ASP A C 1
ATOM 2372 O O . ASP A 1 286 ? -31.802 -33.080 38.361 1.00 52.25 286 ASP A O 1
ATOM 2376 N N . ASP A 1 287 ? -33.915 -32.936 39.102 1.00 49.75 287 ASP A N 1
ATOM 2377 C CA . ASP A 1 287 ? -33.703 -32.658 40.530 1.00 49.75 287 ASP A CA 1
ATOM 2378 C C . ASP A 1 287 ? -35.084 -32.305 41.105 1.00 49.75 287 ASP A C 1
ATOM 2380 O O . ASP A 1 287 ? -35.466 -31.138 41.110 1.00 49.75 287 ASP A O 1
ATOM 2384 N N . THR A 1 288 ? -35.910 -33.305 41.446 1.00 41.91 288 THR A N 1
ATOM 2385 C CA . THR A 1 288 ? -37.060 -33.216 42.396 1.00 41.91 288 THR A CA 1
ATOM 2386 C C . THR A 1 288 ? -37.882 -34.513 42.444 1.00 41.91 288 THR A C 1
ATOM 2388 O O . THR A 1 288 ? -39.109 -34.493 42.459 1.00 41.91 288 THR A O 1
ATOM 2391 N N . LEU A 1 289 ? -37.226 -35.670 42.510 1.00 41.22 289 LEU A N 1
ATOM 2392 C CA . LEU A 1 289 ? -37.883 -36.906 42.937 1.00 41.22 289 LEU A CA 1
ATOM 2393 C C . LEU A 1 289 ? -36.954 -37.648 43.890 1.00 41.22 289 LEU A C 1
ATOM 2395 O O . LEU A 1 289 ? -36.245 -38.549 43.473 1.00 41.22 289 LEU A O 1
ATOM 2399 N N . ASP A 1 290 ? -36.936 -37.211 45.148 1.00 40.16 290 ASP A N 1
ATOM 2400 C CA . ASP A 1 290 ? -36.885 -38.118 46.295 1.00 40.16 290 ASP A CA 1
ATOM 2401 C C . ASP A 1 290 ? -37.211 -37.347 47.587 1.00 40.16 290 ASP A C 1
ATOM 2403 O O . ASP A 1 290 ? -36.582 -36.345 47.919 1.00 40.16 290 ASP A O 1
ATOM 2407 N N . HIS A 1 291 ? -38.213 -37.863 48.307 1.00 37.62 291 HIS A N 1
ATOM 2408 C CA . HIS A 1 291 ? -38.689 -37.479 49.645 1.00 37.62 291 HIS A CA 1
ATOM 2409 C C . HIS A 1 291 ? -39.582 -36.234 49.788 1.00 37.62 291 HIS A C 1
ATOM 2411 O O . HIS A 1 291 ? -39.120 -35.181 50.212 1.00 37.62 291 HIS A O 1
ATOM 2417 N N . GLN A 1 292 ? -40.897 -36.412 49.612 1.00 33.62 292 GLN A N 1
ATOM 2418 C CA . GLN A 1 292 ? -41.901 -36.159 50.667 1.00 33.62 292 GLN A CA 1
ATOM 2419 C C . GLN A 1 292 ? -43.317 -36.378 50.122 1.00 33.62 292 GLN A C 1
ATOM 2421 O O . GLN A 1 292 ? -43.956 -35.459 49.632 1.00 33.62 292 GLN A O 1
ATOM 2426 N N . ASP A 1 293 ? -43.822 -37.597 50.282 1.00 33.09 293 ASP A N 1
ATOM 2427 C CA . ASP A 1 293 ? -45.255 -37.852 50.383 1.00 33.09 293 ASP A CA 1
ATOM 2428 C C . ASP A 1 293 ? -45.445 -38.735 51.613 1.00 33.09 293 ASP A C 1
ATOM 2430 O O . ASP A 1 293 ? -45.001 -39.881 51.621 1.00 33.09 293 ASP A O 1
ATOM 2434 N N . GLN A 1 294 ? -46.034 -38.181 52.675 1.00 35.50 294 GLN A N 1
ATOM 2435 C CA . GLN A 1 294 ? -47.213 -38.770 53.314 1.00 35.50 294 GLN A CA 1
ATOM 2436 C C . GLN A 1 294 ? -47.723 -37.899 54.473 1.00 35.50 294 GLN A C 1
ATOM 2438 O O . GLN A 1 294 ? -47.113 -37.798 55.533 1.00 35.50 294 GLN A O 1
ATOM 2443 N N . HIS A 1 295 ? -48.916 -37.361 54.218 1.00 35.09 295 HIS A N 1
ATOM 2444 C CA . HIS A 1 295 ? -50.016 -37.119 55.148 1.00 35.09 295 HIS A CA 1
ATOM 2445 C C . HIS A 1 295 ? -49.931 -35.958 56.143 1.00 35.09 295 HIS A C 1
ATOM 2447 O O . HIS A 1 295 ? -49.557 -36.086 57.304 1.00 35.09 295 HIS A O 1
ATOM 2453 N N . HIS A 1 296 ? -50.471 -34.839 55.661 1.00 34.44 296 HIS A N 1
ATOM 2454 C CA . HIS A 1 296 ? -51.457 -34.063 56.401 1.00 34.44 296 HIS A CA 1
ATOM 2455 C C . HIS A 1 296 ? -52.769 -34.860 56.588 1.00 34.44 296 HIS A C 1
ATOM 2457 O O . HIS A 1 296 ? -53.120 -35.682 55.738 1.00 34.44 296 HIS A O 1
ATOM 2463 N N . ASP A 1 297 ? -53.469 -34.507 57.668 1.00 34.62 297 ASP A N 1
ATOM 2464 C CA . ASP A 1 297 ? -54.876 -34.764 58.020 1.00 34.62 297 ASP A CA 1
ATOM 2465 C C . ASP A 1 297 ? -55.167 -35.950 58.955 1.00 34.62 297 ASP A C 1
ATOM 2467 O O . ASP A 1 297 ? -55.433 -37.067 58.520 1.00 34.62 297 ASP A O 1
ATOM 2471 N N . ALA A 1 298 ? -55.201 -35.653 60.261 1.00 36.06 298 ALA A N 1
ATOM 2472 C CA . ALA A 1 298 ? -56.264 -36.107 61.164 1.00 36.06 298 ALA A CA 1
ATOM 2473 C C . ALA A 1 298 ? -56.272 -35.260 62.455 1.00 36.06 298 ALA A C 1
ATOM 2475 O O . ALA A 1 298 ? -55.371 -35.352 63.284 1.00 36.06 298 ALA A O 1
ATOM 2476 N N . ASP A 1 299 ? -57.323 -34.451 62.568 1.00 39.41 299 ASP A N 1
ATOM 2477 C CA . ASP A 1 299 ? -58.117 -34.219 63.775 1.00 39.41 299 ASP A CA 1
ATOM 2478 C C . ASP A 1 299 ? -57.517 -33.449 64.969 1.00 39.41 299 ASP A C 1
ATOM 2480 O O . ASP A 1 299 ? -56.822 -33.960 65.846 1.00 39.41 299 ASP A O 1
ATOM 2484 N N . GLU A 1 300 ? -57.969 -32.191 65.069 1.00 41.47 300 GLU A N 1
ATOM 2485 C CA . GLU A 1 300 ? -58.610 -31.693 66.292 1.00 41.47 300 GLU A CA 1
ATOM 2486 C C . GLU A 1 300 ? -59.397 -32.817 66.984 1.00 41.47 300 GLU A C 1
ATOM 2488 O O . GLU A 1 300 ? -60.356 -33.311 66.401 1.00 41.47 300 GLU A O 1
ATOM 2493 N N . LEU A 1 301 ? -59.013 -33.181 68.211 1.00 37.28 301 LEU A N 1
ATOM 2494 C CA . LEU A 1 301 ? -59.874 -33.573 69.341 1.00 37.28 301 LEU A CA 1
ATOM 2495 C C . LEU A 1 301 ? -59.013 -34.276 70.401 1.00 37.28 301 LEU A C 1
ATOM 2497 O O . LEU A 1 301 ? -58.645 -35.428 70.233 1.00 37.28 301 LEU A O 1
ATOM 2501 N N . GLU A 1 302 ? -58.707 -33.554 71.479 1.00 43.53 302 GLU A N 1
ATOM 2502 C CA . GLU A 1 302 ? -58.605 -34.017 72.879 1.00 43.53 302 GLU A CA 1
ATOM 2503 C C . GLU A 1 302 ? -57.618 -33.130 73.648 1.00 43.53 302 GLU A C 1
ATOM 2505 O O . GLU A 1 302 ? -56.462 -33.453 73.917 1.00 43.53 302 GLU A O 1
ATOM 2510 N N . SER A 1 303 ? -58.135 -31.970 74.056 1.00 40.66 303 SER A N 1
ATOM 2511 C CA . SER A 1 303 ? -57.950 -31.544 75.438 1.00 40.66 303 SER A CA 1
ATOM 2512 C C . SER A 1 303 ? -58.357 -32.682 76.382 1.00 40.66 303 SER A C 1
ATOM 2514 O O . SER A 1 303 ? -59.375 -33.329 76.144 1.00 40.66 303 SER A O 1
ATOM 2516 N N . ASP A 1 304 ? -57.618 -32.826 77.477 1.00 40.94 304 ASP A N 1
ATOM 2517 C CA . ASP A 1 304 ? -57.908 -33.690 78.625 1.00 40.94 304 ASP A CA 1
ATOM 2518 C C . ASP A 1 304 ? -57.720 -35.199 78.424 1.00 40.94 304 ASP A C 1
ATOM 2520 O O . ASP A 1 304 ? -58.667 -35.953 78.231 1.00 40.94 304 ASP A O 1
ATOM 2524 N N . ARG A 1 305 ? -56.485 -35.651 78.664 1.00 43.94 305 ARG A N 1
ATOM 2525 C CA . ARG A 1 305 ? -56.202 -36.756 79.596 1.00 43.94 305 ARG A CA 1
ATOM 2526 C C . ARG A 1 305 ? -54.798 -36.564 80.164 1.00 43.94 305 ARG A C 1
ATOM 2528 O O . ARG A 1 305 ? -53.806 -36.579 79.450 1.00 43.94 305 ARG A O 1
ATOM 2535 N N . GLU A 1 306 ? -54.735 -36.092 81.404 1.00 40.75 306 GLU A N 1
ATOM 2536 C CA . GLU A 1 306 ? -54.415 -36.953 82.550 1.00 40.75 306 GLU A CA 1
ATOM 2537 C C . GLU A 1 306 ? -52.948 -37.411 82.502 1.00 40.75 306 GLU A C 1
ATOM 2539 O O . GLU A 1 306 ? -52.552 -38.286 81.748 1.00 40.75 306 GLU A O 1
ATOM 2544 N N . ALA A 1 307 ? -52.065 -36.736 83.234 1.00 45.53 307 ALA A N 1
ATOM 2545 C CA . ALA A 1 307 ? -51.768 -37.143 84.605 1.00 45.53 307 ALA A CA 1
ATOM 2546 C C . ALA A 1 307 ? -51.331 -38.616 84.694 1.00 45.53 307 ALA A C 1
ATOM 2548 O O . ALA A 1 307 ? -52.134 -39.479 85.045 1.00 45.53 307 ALA A O 1
ATOM 2549 N N . ARG A 1 308 ? -50.040 -38.870 84.452 1.00 38.78 308 ARG A N 1
ATOM 2550 C CA . ARG A 1 308 ? -49.166 -39.729 85.271 1.00 38.78 308 ARG A CA 1
ATOM 2551 C C . ARG A 1 308 ? -47.742 -39.744 84.740 1.00 38.78 308 ARG A C 1
ATOM 2553 O O . ARG A 1 308 ? -47.579 -39.795 83.505 1.00 38.78 308 ARG A O 1
#